Protein AF-A0A924LFL7-F1 (afdb_monomer_lite)

Secondary structure (DSSP, 8-state):
---EEEEEESS-EE--SS--EEEEEEEEESS-EE--SSBEEEEEEEEEESSSEEEEEESS-EEE-S-EE-SEEEEEEESEEEE-S-EEE----HHHH-SSS--S-SEEEEEE--TTS--EEEE-S--BEEESSSS-EEEEEE--SS--EEEEEEEEEEEEEEEEE-TTSEEEEEEEEEEEEEE--SSEEEEEEEETTEEGGGGGGSPEESS---TTEEETTEETT-S------TT------TT-PPPP-----------PPPP----------

Sequence (273 aa):
MSGTLALFISGNIVRSGGSFNVGTLTGHAVHLANFGPKSNIHTLGDFALDGSVLLLDNAAPLIIQGEVKSEFFNISATGSLVLAGNIVTLGVGRAQSTGAIDTNIGSTLSVAADAQGNAAFQQVGISTISSSNGTIATVRISLPAVGGSIVLNDLVAPSTDLIVFNPAGTIAGNASVGGLVVVGRGSGTDLSGSVGTIGNQNATTTTTSLSGPESLYRANACSIGAVTCLLGPVSQLIPLVPGATLPAASLLPDEIEIRLPRPDRRASRGSDI

pLDDT: mean 82.07, std 17.24, range [37.81, 98.62]

Radius of gyration: 25.3 Å; chains: 1; bounding box: 72×82×54 Å

Structure (mmCIF, N/CA/C/O backbone):
data_AF-A0A924LFL7-F1
#
_entry.id   AF-A0A924LFL7-F1
#
loop_
_atom_site.group_PDB
_atom_site.id
_atom_site.type_symbol
_atom_site.label_atom_id
_atom_site.label_alt_id
_atom_site.label_comp_id
_atom_site.label_asym_id
_atom_site.label_entity_id
_atom_site.label_seq_id
_atom_site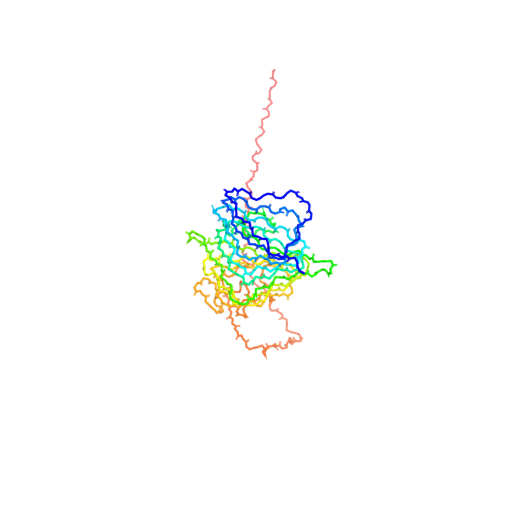.pdbx_PDB_ins_code
_atom_site.Cartn_x
_atom_site.Cartn_y
_atom_site.Cartn_z
_atom_site.occupancy
_atom_site.B_iso_or_equiv
_atom_site.auth_seq_id
_atom_site.auth_comp_id
_atom_site.auth_asym_id
_atom_site.auth_atom_id
_atom_site.pdbx_PDB_model_num
ATOM 1 N N . MET A 1 1 ? 4.246 -10.739 -23.730 1.00 52.75 1 MET A N 1
ATOM 2 C CA . MET A 1 1 ? 4.559 -10.367 -22.337 1.00 52.75 1 MET A CA 1
ATOM 3 C C . MET A 1 1 ? 6.052 -10.536 -22.149 1.00 52.75 1 MET A C 1
ATOM 5 O O . MET A 1 1 ? 6.586 -11.566 -22.541 1.00 52.75 1 MET A O 1
ATOM 9 N N . SER A 1 2 ? 6.712 -9.476 -21.694 1.00 62.28 2 SER A N 1
ATOM 10 C CA . SER A 1 2 ? 8.136 -9.419 -21.347 1.00 62.28 2 SER A CA 1
ATOM 11 C C . SER A 1 2 ? 8.444 -10.417 -20.222 1.00 62.28 2 SER A C 1
ATOM 13 O O . SER A 1 2 ? 7.571 -10.711 -19.415 1.00 62.28 2 SER A O 1
ATOM 15 N N . GLY A 1 3 ? 9.651 -10.985 -20.204 1.00 89.00 3 GLY A N 1
ATOM 16 C CA . GLY A 1 3 ? 10.035 -12.043 -19.262 1.00 89.00 3 GLY A CA 1
ATOM 17 C C . GLY A 1 3 ? 10.207 -11.576 -17.813 1.00 89.00 3 GLY A C 1
ATOM 18 O O . GLY A 1 3 ? 9.947 -10.419 -17.465 1.00 89.00 3 GLY A O 1
ATOM 19 N N . THR A 1 4 ? 10.677 -12.498 -16.977 1.00 95.12 4 THR A N 1
ATOM 20 C CA . THR A 1 4 ? 11.067 -12.218 -15.593 1.00 95.12 4 THR A CA 1
ATOM 21 C C . THR A 1 4 ? 12.446 -11.565 -15.554 1.00 95.12 4 THR A C 1
ATOM 23 O O . THR A 1 4 ? 13.397 -12.085 -16.137 1.00 95.12 4 THR A O 1
ATOM 26 N N . LEU A 1 5 ? 12.562 -10.448 -14.841 1.00 95.94 5 LEU A N 1
ATOM 27 C CA . LEU A 1 5 ? 13.826 -9.841 -14.452 1.00 95.94 5 LEU A CA 1
ATOM 28 C C . LEU A 1 5 ? 14.045 -10.091 -12.961 1.00 95.94 5 LEU A C 1
ATOM 30 O O . LEU A 1 5 ? 13.256 -9.633 -12.137 1.00 95.94 5 LEU A O 1
ATOM 34 N N . ALA A 1 6 ? 15.133 -10.779 -12.632 1.00 96.56 6 ALA A N 1
ATOM 35 C CA . ALA A 1 6 ? 15.550 -11.007 -11.258 1.00 96.56 6 ALA A CA 1
ATOM 36 C C . ALA A 1 6 ? 16.809 -10.183 -10.957 1.00 96.56 6 ALA A C 1
ATOM 38 O O . ALA A 1 6 ? 17.801 -10.283 -11.683 1.00 96.56 6 ALA A O 1
ATOM 39 N N . LEU A 1 7 ? 16.770 -9.362 -9.908 1.00 95.12 7 LEU A N 1
ATOM 40 C CA . LEU A 1 7 ? 17.881 -8.501 -9.495 1.00 95.12 7 LEU A CA 1
ATOM 41 C C . LEU A 1 7 ? 18.372 -8.917 -8.110 1.00 95.12 7 LEU A C 1
ATOM 43 O O . LEU A 1 7 ? 17.616 -8.837 -7.156 1.00 95.12 7 LEU A O 1
ATOM 47 N N . PHE A 1 8 ? 19.634 -9.313 -7.980 1.00 94.25 8 PHE A N 1
ATOM 48 C CA . PHE A 1 8 ? 20.244 -9.636 -6.686 1.00 94.25 8 PHE A CA 1
ATOM 49 C C . PHE A 1 8 ? 21.509 -8.804 -6.531 1.00 94.25 8 PHE A C 1
ATOM 51 O O . PHE A 1 8 ? 22.519 -9.086 -7.179 1.00 94.25 8 PHE A O 1
ATOM 58 N N . ILE A 1 9 ? 21.435 -7.730 -5.744 1.00 91.50 9 ILE A N 1
ATOM 59 C CA . ILE A 1 9 ? 22.499 -6.724 -5.674 1.00 91.50 9 ILE A CA 1
ATOM 60 C C . ILE A 1 9 ? 22.872 -6.452 -4.216 1.00 91.50 9 ILE A C 1
ATOM 62 O O . ILE A 1 9 ? 22.041 -6.076 -3.405 1.00 91.50 9 ILE A O 1
ATOM 66 N N . SER A 1 10 ? 24.157 -6.536 -3.876 1.00 89.38 10 SER A N 1
ATOM 67 C CA . SER A 1 10 ? 24.658 -6.229 -2.524 1.00 89.38 10 SER A CA 1
ATOM 68 C C . SER A 1 10 ? 24.695 -4.727 -2.179 1.00 89.38 10 SER A C 1
ATOM 70 O O . SER A 1 10 ? 25.193 -4.330 -1.129 1.00 89.38 10 SER A O 1
ATOM 72 N N . GLY A 1 11 ? 24.196 -3.872 -3.070 1.00 89.56 11 GLY A N 1
ATOM 73 C CA . GLY A 1 11 ? 24.274 -2.414 -3.009 1.00 89.56 11 GLY A CA 1
ATOM 74 C C . GLY A 1 11 ? 22.939 -1.762 -3.358 1.00 89.56 11 GLY A C 1
ATOM 75 O O . GLY A 1 11 ? 21.883 -2.333 -3.104 1.00 89.56 11 GLY A O 1
ATOM 76 N N . ASN A 1 12 ? 22.992 -0.563 -3.940 1.00 92.06 12 ASN A N 1
ATOM 77 C CA . ASN A 1 12 ? 21.795 0.144 -4.391 1.00 92.06 12 ASN A CA 1
ATOM 78 C C . ASN A 1 12 ? 21.380 -0.303 -5.799 1.00 92.06 12 ASN A C 1
ATOM 80 O O . ASN A 1 12 ? 22.224 -0.446 -6.685 1.00 92.06 12 ASN A O 1
ATOM 84 N N . ILE A 1 13 ? 20.076 -0.392 -6.037 1.00 93.81 13 ILE A N 1
ATOM 85 C CA . ILE A 1 13 ? 19.491 -0.327 -7.376 1.00 93.81 13 ILE A CA 1
ATOM 86 C C . ILE A 1 13 ? 19.090 1.129 -7.605 1.00 93.81 13 ILE A C 1
ATOM 88 O O . ILE A 1 13 ? 18.267 1.664 -6.867 1.00 93.81 13 ILE A O 1
ATOM 92 N N . VAL A 1 14 ? 19.667 1.789 -8.610 1.00 93.44 14 VAL A N 1
ATOM 93 C CA . VAL A 1 14 ? 19.286 3.159 -8.984 1.00 93.44 14 VAL A CA 1
ATOM 94 C C . VAL A 1 14 ? 19.107 3.239 -10.490 1.00 93.44 14 VAL A C 1
ATOM 96 O O . VAL A 1 14 ? 20.065 3.076 -11.246 1.00 93.44 14 VAL A O 1
ATOM 99 N N . ARG A 1 15 ? 17.883 3.537 -10.926 1.00 91.38 15 ARG A N 1
ATOM 100 C CA . ARG A 1 15 ? 17.575 3.889 -12.312 1.00 91.38 15 ARG A CA 1
ATOM 101 C C . ARG A 1 15 ? 17.216 5.367 -12.389 1.00 91.38 15 ARG A C 1
ATOM 103 O O . ARG A 1 15 ? 16.303 5.832 -11.718 1.00 91.38 15 ARG A O 1
ATOM 110 N N . SER A 1 16 ? 17.921 6.104 -13.240 1.00 82.75 16 SER A N 1
ATOM 111 C CA . SER A 1 16 ? 17.706 7.542 -13.442 1.00 82.75 16 SER A CA 1
ATOM 112 C C . SER A 1 16 ? 16.839 7.876 -14.664 1.00 82.75 16 SER A C 1
ATOM 114 O O . SER A 1 16 ? 16.423 9.021 -14.812 1.00 82.75 16 SER A O 1
ATOM 116 N N . GLY A 1 17 ? 16.536 6.905 -15.535 1.00 82.12 17 GLY A N 1
ATOM 117 C CA . GLY A 1 17 ? 15.695 7.119 -16.715 1.00 82.12 17 GLY A CA 1
ATOM 118 C C . GLY A 1 17 ? 15.663 5.931 -17.679 1.00 82.12 17 GLY A C 1
ATOM 119 O O . GLY A 1 17 ? 16.074 4.824 -17.333 1.00 82.12 17 GLY A O 1
ATOM 120 N N . GLY A 1 18 ? 15.171 6.183 -18.895 1.00 85.44 18 GLY A N 1
ATOM 121 C CA . GLY A 1 18 ? 14.997 5.171 -19.939 1.00 85.44 18 GLY A CA 1
ATOM 122 C C . GLY A 1 18 ? 13.697 4.373 -19.812 1.00 85.44 18 GLY A C 1
ATOM 123 O O . GLY A 1 18 ? 13.004 4.428 -18.797 1.00 85.44 18 GLY A O 1
ATOM 124 N N . SER A 1 19 ? 13.352 3.641 -20.873 1.00 86.56 19 SER A N 1
ATOM 125 C CA . SER A 1 19 ? 12.210 2.725 -20.844 1.00 86.56 19 SER A CA 1
ATOM 126 C C . SER A 1 19 ? 12.575 1.473 -20.046 1.00 86.56 19 SER A C 1
ATOM 128 O O . SER A 1 19 ? 13.610 0.860 -20.299 1.00 86.56 19 SER A O 1
ATOM 130 N N . PHE A 1 20 ? 11.724 1.085 -19.099 1.00 92.19 20 PHE A N 1
ATOM 131 C CA . PHE A 1 20 ? 11.907 -0.111 -18.282 1.00 92.19 20 PHE A CA 1
ATOM 132 C C . PHE A 1 20 ? 10.625 -0.934 -18.306 1.00 92.19 20 PHE A C 1
ATOM 134 O O . PHE A 1 20 ? 9.721 -0.706 -17.506 1.00 92.19 20 PHE A O 1
ATOM 141 N N . ASN A 1 21 ? 10.539 -1.853 -19.270 1.00 94.00 21 ASN A N 1
ATOM 142 C CA . ASN A 1 21 ? 9.395 -2.744 -19.438 1.00 94.00 21 ASN A CA 1
ATOM 143 C C . ASN A 1 21 ? 9.768 -4.141 -18.957 1.00 94.00 21 ASN A C 1
ATOM 145 O O . ASN A 1 21 ? 10.623 -4.799 -19.553 1.00 94.00 21 ASN A O 1
ATOM 149 N N . VAL A 1 22 ? 9.107 -4.607 -17.909 1.00 94.88 22 VAL A N 1
ATOM 150 C CA . VAL A 1 22 ? 9.373 -5.900 -17.281 1.00 94.88 22 VAL A CA 1
ATOM 151 C C . VAL A 1 22 ? 8.041 -6.609 -17.083 1.00 94.88 22 VAL A C 1
ATOM 153 O O . VAL A 1 22 ? 7.065 -5.983 -16.678 1.00 94.88 22 VAL A O 1
ATOM 156 N N . GLY A 1 23 ? 7.975 -7.905 -17.394 1.00 97.12 23 GLY A N 1
ATOM 157 C CA . GLY A 1 23 ? 6.788 -8.686 -17.052 1.00 97.12 23 GLY A CA 1
ATOM 158 C C . GLY A 1 23 ? 6.733 -8.859 -15.547 1.00 97.12 23 GLY A C 1
ATOM 159 O O . GLY A 1 23 ? 5.939 -8.213 -14.873 1.00 97.12 23 GLY A O 1
ATOM 160 N N . THR A 1 24 ? 7.657 -9.657 -15.019 1.00 97.56 24 THR A N 1
ATOM 161 C CA . THR A 1 24 ? 7.779 -9.891 -13.578 1.00 97.56 24 THR A CA 1
ATOM 162 C C . THR A 1 24 ? 9.115 -9.378 -13.061 1.00 97.56 24 THR A C 1
ATOM 164 O O . THR A 1 24 ? 10.158 -9.759 -13.584 1.00 97.56 24 THR A O 1
ATOM 167 N N . LEU A 1 25 ? 9.094 -8.530 -12.037 1.00 97.62 25 LEU A N 1
ATOM 168 C CA . LEU A 1 25 ? 10.278 -8.101 -11.301 1.00 97.62 25 LEU A CA 1
ATOM 169 C C . LEU A 1 25 ? 10.363 -8.885 -9.990 1.00 97.62 25 LEU A C 1
ATOM 171 O O . LEU A 1 25 ? 9.423 -8.853 -9.201 1.00 97.62 25 LEU A O 1
ATOM 175 N N . THR A 1 26 ? 11.487 -9.550 -9.748 1.00 97.81 26 THR A N 1
ATOM 176 C CA . THR A 1 26 ? 11.837 -10.131 -8.444 1.00 97.81 26 THR A CA 1
ATOM 177 C C . THR A 1 26 ? 13.219 -9.662 -8.029 1.00 97.81 26 THR A C 1
ATOM 179 O O . THR A 1 26 ? 14.015 -9.221 -8.868 1.00 97.81 26 THR A O 1
ATOM 182 N N . GLY A 1 27 ? 13.536 -9.753 -6.742 1.00 96.19 27 GLY A N 1
ATOM 183 C CA . GLY A 1 27 ? 14.900 -9.470 -6.344 1.00 96.19 27 GLY A CA 1
ATOM 184 C C . GLY A 1 27 ? 15.176 -9.269 -4.872 1.00 96.19 27 GLY A C 1
ATOM 185 O O . GLY A 1 27 ? 14.338 -9.443 -3.992 1.00 96.19 27 GLY A O 1
ATOM 186 N N . HIS A 1 28 ? 16.418 -8.880 -4.639 1.00 95.88 28 HIS A N 1
ATOM 187 C CA . HIS A 1 28 ? 16.956 -8.489 -3.357 1.00 95.88 28 HIS A CA 1
ATOM 188 C C . HIS A 1 28 ? 17.953 -7.347 -3.556 1.00 95.88 28 HIS A C 1
ATOM 190 O O . HIS A 1 28 ? 18.758 -7.372 -4.496 1.00 95.88 28 HIS A O 1
ATOM 196 N N . ALA A 1 29 ? 17.905 -6.357 -2.669 1.00 94.06 29 ALA A N 1
ATOM 197 C CA . ALA A 1 29 ? 18.986 -5.397 -2.515 1.00 94.06 29 ALA A CA 1
ATOM 198 C C . ALA A 1 29 ? 19.300 -5.141 -1.038 1.00 94.06 29 ALA A C 1
ATOM 200 O O . ALA A 1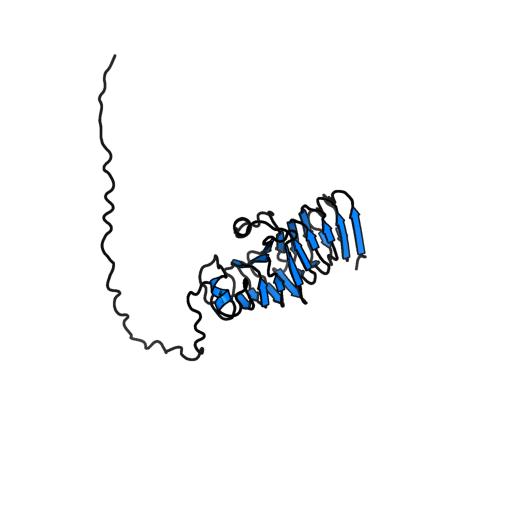 29 ? 18.442 -5.269 -0.178 1.00 94.06 29 ALA A O 1
ATOM 201 N N . VAL A 1 30 ? 20.537 -4.771 -0.718 1.00 90.81 30 VAL A N 1
ATOM 202 C CA . VAL A 1 30 ? 20.925 -4.542 0.690 1.00 90.81 30 VAL A CA 1
ATOM 203 C C . VAL A 1 30 ? 20.527 -3.145 1.178 1.00 90.81 30 VAL A C 1
ATOM 205 O O . VAL A 1 30 ? 20.352 -2.932 2.369 1.00 90.81 30 VAL A O 1
ATOM 208 N N . HIS A 1 31 ? 20.398 -2.183 0.265 1.00 88.56 31 HIS A N 1
ATOM 209 C CA . HIS A 1 31 ? 20.183 -0.775 0.601 1.00 88.56 31 HIS A CA 1
ATOM 210 C C . HIS A 1 31 ? 18.970 -0.209 -0.161 1.00 88.56 31 HIS A C 1
ATOM 212 O O . HIS A 1 31 ? 17.860 -0.713 -0.043 1.00 88.56 31 HIS A O 1
ATOM 218 N N . LEU A 1 32 ? 19.151 0.848 -0.958 1.00 91.81 32 LEU A N 1
ATOM 219 C CA . LEU A 1 32 ? 18.077 1.485 -1.718 1.00 91.81 32 LEU A CA 1
ATOM 220 C C . LEU A 1 32 ? 17.716 0.661 -2.959 1.00 91.81 32 LEU A C 1
ATOM 222 O O . LEU A 1 32 ? 18.599 0.320 -3.747 1.00 91.81 32 LEU A O 1
ATOM 226 N N . ALA A 1 33 ? 16.420 0.476 -3.215 1.00 95.31 33 ALA A N 1
ATOM 227 C CA . ALA A 1 33 ? 15.931 0.142 -4.549 1.00 95.31 33 ALA A CA 1
ATOM 228 C C . ALA A 1 33 ? 15.084 1.283 -5.102 1.00 95.31 33 ALA A C 1
ATOM 230 O O . ALA A 1 33 ? 13.934 1.458 -4.724 1.00 95.31 33 ALA A O 1
ATOM 231 N N . ASN A 1 34 ? 15.661 2.064 -6.009 1.00 94.69 34 ASN A N 1
ATOM 232 C CA . ASN A 1 34 ? 14.996 3.151 -6.703 1.00 94.69 34 ASN A CA 1
ATOM 233 C C . ASN A 1 34 ? 14.931 2.850 -8.196 1.00 94.69 34 ASN A C 1
ATOM 235 O O . ASN A 1 34 ? 15.922 2.961 -8.923 1.00 94.69 34 ASN A O 1
ATOM 239 N N . PHE A 1 35 ? 13.737 2.499 -8.655 1.00 94.44 35 PHE A N 1
ATOM 240 C CA . PHE A 1 35 ? 13.481 2.247 -10.064 1.00 94.44 35 PHE A CA 1
ATOM 241 C C . PHE A 1 35 ? 13.228 3.535 -10.848 1.00 94.44 35 PHE A C 1
ATOM 243 O O . PHE A 1 35 ? 13.060 3.469 -12.052 1.00 94.44 35 PHE A O 1
ATOM 250 N N . GLY A 1 36 ? 13.257 4.713 -10.230 1.00 90.69 36 GLY A N 1
ATOM 251 C CA . GLY A 1 36 ? 13.032 5.977 -10.920 1.00 90.69 36 GLY A CA 1
ATOM 252 C C . GLY A 1 36 ? 11.613 6.101 -11.489 1.00 90.69 36 GLY A C 1
ATOM 253 O O . GLY A 1 36 ? 10.762 5.232 -11.273 1.00 90.69 36 GLY A O 1
ATOM 254 N N . PRO A 1 37 ? 11.341 7.193 -12.220 1.00 91.06 37 PRO A N 1
ATOM 255 C CA . PRO A 1 37 ? 9.997 7.485 -12.680 1.00 91.06 37 PRO A CA 1
ATOM 256 C C . PRO A 1 37 ? 9.571 6.588 -13.843 1.00 91.06 37 PRO A C 1
ATOM 258 O O . PRO A 1 37 ? 10.402 6.147 -14.650 1.00 91.06 37 PRO A O 1
ATOM 261 N N . LYS A 1 38 ? 8.255 6.406 -13.975 1.00 89.62 38 LYS A N 1
ATOM 262 C CA . LYS A 1 38 ? 7.594 5.805 -15.148 1.00 89.62 38 LYS A CA 1
ATOM 263 C C . LYS A 1 38 ? 8.128 4.423 -15.550 1.00 89.62 38 LYS A C 1
ATOM 265 O O . LYS A 1 38 ? 8.361 4.147 -16.728 1.00 89.62 38 LYS A O 1
ATOM 270 N N . SER A 1 39 ? 8.324 3.547 -14.571 1.00 94.50 39 SER A N 1
ATOM 271 C CA . SER A 1 39 ? 8.534 2.116 -14.816 1.00 94.50 39 SER A CA 1
ATOM 272 C C . SER A 1 39 ? 7.297 1.488 -15.463 1.00 94.50 39 SER A C 1
ATOM 274 O O . SER A 1 39 ? 6.196 2.021 -15.348 1.00 94.50 39 SER A O 1
ATOM 276 N N . ASN A 1 40 ? 7.467 0.359 -16.145 1.00 95.31 40 ASN A N 1
ATOM 277 C CA . ASN A 1 40 ? 6.366 -0.444 -16.664 1.00 95.31 40 ASN A CA 1
ATOM 278 C C . ASN A 1 40 ? 6.599 -1.914 -16.299 1.00 95.31 40 ASN A C 1
ATOM 280 O O . ASN A 1 40 ? 7.027 -2.738 -17.111 1.00 95.31 40 ASN A O 1
ATOM 284 N N . ILE A 1 41 ? 6.403 -2.200 -15.019 1.00 97.00 41 ILE A N 1
ATOM 285 C CA . ILE A 1 41 ? 6.422 -3.534 -14.433 1.00 97.00 41 ILE A CA 1
ATOM 286 C C . ILE A 1 41 ? 4.974 -4.008 -14.345 1.00 97.00 41 ILE A C 1
ATOM 288 O O . ILE A 1 41 ? 4.132 -3.307 -13.785 1.00 97.00 41 ILE A O 1
ATOM 292 N N . HIS A 1 42 ? 4.683 -5.189 -14.887 1.00 97.69 42 HIS A N 1
ATOM 293 C CA . HIS A 1 42 ? 3.340 -5.764 -14.793 1.00 97.69 42 HIS A CA 1
ATOM 294 C C . HIS A 1 42 ? 3.110 -6.449 -13.439 1.00 97.69 42 HIS A C 1
ATOM 296 O O . HIS A 1 42 ? 2.070 -6.271 -12.806 1.00 97.69 42 HIS A O 1
ATOM 302 N N . THR A 1 43 ? 4.107 -7.198 -12.968 1.00 98.06 43 THR A N 1
ATOM 303 C CA . THR A 1 43 ? 4.048 -7.958 -11.720 1.00 98.06 43 THR A CA 1
ATOM 304 C C . THR A 1 43 ? 5.296 -7.712 -10.882 1.00 98.06 43 THR A C 1
ATOM 306 O O . THR A 1 43 ? 6.415 -7.915 -11.350 1.00 98.06 43 THR A O 1
ATOM 309 N N . LEU A 1 44 ? 5.112 -7.328 -9.625 1.00 98.31 44 LEU A N 1
ATOM 310 C CA . LEU A 1 44 ? 6.136 -7.405 -8.593 1.00 98.31 44 LEU A CA 1
ATOM 311 C C . LEU A 1 44 ? 5.986 -8.759 -7.887 1.00 98.31 44 LEU A C 1
ATOM 313 O O . LEU A 1 44 ? 4.981 -9.012 -7.222 1.00 98.31 44 LEU A O 1
ATOM 317 N N . GLY A 1 45 ? 6.944 -9.657 -8.106 1.00 98.31 45 GLY A N 1
ATOM 318 C CA . GLY A 1 45 ? 7.069 -10.887 -7.326 1.00 98.31 45 GLY A CA 1
ATOM 319 C C . GLY A 1 45 ? 7.801 -10.615 -6.012 1.00 98.31 45 GLY A C 1
ATOM 320 O O . GLY A 1 45 ? 7.776 -9.489 -5.519 1.00 98.31 45 GLY A O 1
ATOM 321 N N . ASP A 1 46 ? 8.453 -11.632 -5.448 1.00 98.19 46 ASP A N 1
ATOM 322 C CA . ASP A 1 46 ? 9.170 -11.464 -4.181 1.00 98.19 46 ASP A CA 1
ATOM 323 C C . ASP A 1 46 ? 10.287 -10.430 -4.337 1.00 98.19 46 ASP A C 1
ATOM 325 O O . ASP A 1 46 ? 11.131 -10.527 -5.241 1.00 98.19 46 ASP A O 1
ATOM 329 N N . PHE A 1 47 ? 10.272 -9.425 -3.465 1.00 98.19 47 PHE A N 1
ATOM 330 C CA . PHE A 1 47 ? 11.249 -8.351 -3.467 1.00 98.19 47 PHE A CA 1
ATOM 331 C C . PHE A 1 47 ? 11.606 -7.935 -2.042 1.00 98.19 47 PHE A C 1
ATOM 333 O O . PHE A 1 47 ? 10.758 -7.457 -1.288 1.00 98.19 47 PHE A O 1
ATOM 340 N N . ALA A 1 48 ? 12.878 -8.086 -1.681 1.00 96.50 48 ALA A N 1
ATOM 341 C CA . ALA A 1 48 ? 13.354 -7.828 -0.326 1.00 96.50 48 ALA A CA 1
ATOM 342 C C . ALA A 1 48 ? 14.481 -6.788 -0.275 1.00 96.50 48 ALA A C 1
ATOM 344 O O . ALA A 1 48 ? 15.356 -6.753 -1.139 1.00 96.50 48 ALA A O 1
ATOM 345 N N . LEU A 1 49 ? 14.468 -5.971 0.777 1.00 95.38 49 LEU A N 1
ATOM 346 C CA . LEU A 1 49 ? 15.530 -5.050 1.159 1.00 95.38 49 LEU A CA 1
ATOM 347 C C . LEU A 1 49 ? 16.035 -5.360 2.572 1.00 95.38 49 LEU A C 1
ATOM 349 O O . LEU A 1 49 ? 15.224 -5.514 3.490 1.00 95.38 49 LEU A O 1
ATOM 353 N N . ASP A 1 50 ? 17.356 -5.385 2.771 1.00 89.12 50 ASP A N 1
ATOM 354 C CA . ASP A 1 50 ? 17.982 -5.559 4.098 1.00 89.12 50 ASP A CA 1
ATOM 355 C C . ASP A 1 50 ? 18.055 -4.228 4.877 1.00 89.12 50 ASP A C 1
ATOM 357 O O . ASP A 1 50 ? 19.107 -3.813 5.363 1.00 89.12 50 ASP A O 1
ATOM 361 N N . GLY A 1 51 ? 16.908 -3.557 4.999 1.00 72.44 51 GLY A N 1
ATOM 362 C CA . GLY A 1 51 ? 16.799 -2.186 5.508 1.00 72.44 51 GLY A CA 1
ATOM 363 C C . GLY A 1 51 ? 16.746 -1.160 4.374 1.00 72.44 51 GLY A C 1
ATOM 364 O O . GLY A 1 51 ? 17.201 -1.439 3.271 1.00 72.44 51 GLY A O 1
ATOM 365 N N . SER A 1 52 ? 16.191 0.034 4.625 1.00 87.88 52 SER A N 1
ATOM 366 C CA . SER A 1 52 ? 15.966 1.118 3.644 1.00 87.88 52 SER A CA 1
ATOM 367 C C . SER A 1 52 ? 14.638 1.079 2.858 1.00 87.88 52 SER A C 1
ATOM 369 O O . SER A 1 52 ? 13.619 0.560 3.321 1.00 87.88 52 SER A O 1
ATOM 371 N N . VAL A 1 53 ? 14.625 1.765 1.708 1.00 91.94 53 VAL A N 1
ATOM 372 C CA . VAL A 1 53 ? 13.430 2.209 0.987 1.00 91.94 53 VAL A CA 1
ATOM 373 C C . VAL A 1 53 ? 13.318 1.537 -0.380 1.00 91.94 53 VAL A C 1
ATOM 375 O O . VAL A 1 53 ? 14.266 1.549 -1.168 1.00 91.94 53 VAL A O 1
ATOM 378 N N . LEU A 1 54 ? 12.130 1.027 -0.698 1.00 95.56 54 LEU A N 1
ATOM 379 C CA . LEU A 1 54 ? 11.738 0.675 -2.063 1.00 95.56 54 LEU A CA 1
ATOM 380 C C . LEU A 1 54 ? 10.990 1.850 -2.704 1.00 95.56 54 LEU A C 1
ATOM 382 O O . LEU A 1 54 ? 9.930 2.236 -2.228 1.00 95.56 54 LEU A O 1
ATOM 386 N N . LEU A 1 55 ? 11.517 2.409 -3.790 1.00 95.38 55 LEU A N 1
ATOM 387 C CA . LEU A 1 55 ? 10.881 3.454 -4.590 1.00 95.38 55 LEU A CA 1
ATOM 388 C C . LEU A 1 55 ? 10.546 2.897 -5.974 1.00 95.38 55 LEU A C 1
ATOM 390 O O . LEU A 1 55 ? 11.436 2.625 -6.789 1.00 95.38 55 LEU A O 1
ATOM 394 N N . LEU A 1 56 ? 9.252 2.744 -6.238 1.00 95.81 56 LEU A N 1
ATOM 395 C CA . LEU A 1 56 ? 8.722 2.231 -7.489 1.00 95.81 56 LEU A CA 1
ATOM 396 C C . LEU A 1 56 ? 7.601 3.142 -7.986 1.00 95.81 56 LEU A C 1
ATOM 398 O O . LEU A 1 56 ? 6.481 3.070 -7.496 1.00 95.81 56 LEU A O 1
ATOM 402 N N . ASP A 1 57 ? 7.908 3.956 -8.998 1.00 95.00 57 ASP A N 1
ATOM 403 C CA . ASP A 1 57 ? 6.904 4.719 -9.737 1.00 95.00 57 ASP A CA 1
ATOM 404 C C . ASP A 1 57 ? 6.536 3.998 -11.037 1.00 95.00 57 ASP A C 1
ATOM 406 O O . ASP A 1 57 ? 7.342 3.953 -11.976 1.00 95.00 57 ASP A O 1
ATOM 410 N N . ASN A 1 58 ? 5.351 3.380 -11.079 1.00 96.69 58 ASN A N 1
ATOM 411 C CA . ASN A 1 58 ? 4.885 2.581 -12.212 1.00 96.69 58 ASN A CA 1
ATOM 412 C C . ASN A 1 58 ? 3.825 3.334 -13.037 1.00 96.69 58 ASN A C 1
ATOM 414 O O . ASN A 1 58 ? 2.735 3.658 -12.569 1.00 96.69 58 ASN A O 1
ATOM 418 N N . ALA A 1 59 ? 4.110 3.553 -14.320 1.00 96.25 59 ALA A N 1
ATOM 419 C CA . ALA A 1 59 ? 3.230 4.249 -15.263 1.00 96.25 59 ALA A CA 1
ATOM 420 C C . ALA A 1 59 ? 2.132 3.351 -15.870 1.00 96.25 59 ALA A C 1
ATOM 422 O O . ALA A 1 59 ? 1.471 3.744 -16.830 1.00 96.25 59 ALA A O 1
ATOM 423 N N . ALA A 1 60 ? 1.953 2.141 -15.345 1.00 96.19 60 ALA A N 1
ATOM 424 C CA . ALA A 1 60 ? 0.991 1.151 -15.813 1.00 96.19 60 ALA A CA 1
ATOM 425 C C . ALA A 1 60 ? 0.346 0.420 -14.620 1.00 96.19 60 ALA A C 1
ATOM 427 O O . ALA A 1 60 ? 0.832 0.564 -13.488 1.00 96.19 60 ALA A O 1
ATOM 428 N N . PRO A 1 61 ? -0.713 -0.379 -14.852 1.00 97.75 61 PRO A N 1
ATOM 429 C CA . PRO A 1 61 ? -1.264 -1.242 -13.818 1.00 97.75 61 PRO A CA 1
ATOM 430 C C . PRO A 1 61 ? -0.209 -2.198 -13.254 1.00 97.75 61 PRO A C 1
ATOM 432 O O . PRO A 1 61 ? 0.577 -2.769 -14.014 1.00 97.75 61 PRO A O 1
ATOM 435 N N . LEU A 1 62 ? -0.210 -2.378 -11.933 1.00 98.56 62 LEU A N 1
ATOM 436 C CA . LEU A 1 62 ? 0.761 -3.203 -11.211 1.00 98.56 62 LEU A CA 1
ATOM 437 C C . LEU A 1 62 ? 0.060 -4.254 -10.352 1.00 98.56 62 LEU A C 1
ATOM 439 O O . LEU A 1 62 ? -0.876 -3.942 -9.616 1.00 98.56 62 LEU A O 1
ATOM 443 N N . ILE A 1 63 ? 0.570 -5.483 -10.382 1.00 98.50 63 ILE A N 1
ATOM 444 C CA . ILE A 1 63 ? 0.182 -6.552 -9.459 1.00 98.50 63 ILE A CA 1
ATOM 445 C C . ILE A 1 63 ? 1.347 -6.821 -8.506 1.00 98.50 63 ILE A C 1
ATOM 447 O O . ILE A 1 63 ? 2.417 -7.231 -8.946 1.00 98.50 63 ILE A O 1
ATOM 451 N N . ILE A 1 64 ? 1.146 -6.637 -7.204 1.00 98.50 64 ILE A N 1
ATOM 452 C CA . ILE A 1 64 ? 2.067 -7.099 -6.162 1.00 98.50 64 ILE A CA 1
ATOM 453 C C . ILE A 1 64 ? 1.660 -8.524 -5.805 1.00 98.50 64 ILE A C 1
ATOM 455 O O . ILE A 1 64 ? 0.702 -8.732 -5.063 1.00 98.50 64 ILE A O 1
ATOM 459 N N . GLN A 1 65 ? 2.345 -9.503 -6.389 1.00 97.75 65 GLN A N 1
ATOM 460 C CA . GLN A 1 65 ? 2.034 -10.922 -6.232 1.00 97.75 65 GLN A CA 1
ATOM 461 C C . GLN A 1 65 ? 2.912 -11.612 -5.186 1.00 97.75 65 GLN A C 1
ATOM 463 O O . GLN A 1 65 ? 2.427 -12.507 -4.499 1.00 97.75 65 GLN A O 1
ATOM 468 N N . GLY A 1 66 ? 4.181 -11.219 -5.078 1.00 97.44 66 GLY A N 1
ATOM 469 C CA . GLY A 1 66 ? 5.100 -11.771 -4.083 1.00 97.44 66 GLY A CA 1
ATOM 470 C C . GLY A 1 66 ? 5.163 -10.957 -2.795 1.00 97.44 66 GLY A C 1
ATOM 471 O O . GLY A 1 66 ? 4.515 -9.916 -2.667 1.00 97.44 66 GLY A O 1
ATOM 472 N N . GLU A 1 67 ? 5.946 -11.441 -1.834 1.00 97.88 67 GLU A N 1
ATOM 473 C CA . GLU A 1 67 ? 6.230 -10.707 -0.603 1.00 97.88 67 GLU A CA 1
ATOM 474 C C . GLU A 1 67 ? 7.115 -9.489 -0.889 1.00 97.88 67 GLU A C 1
ATOM 476 O O . GLU A 1 67 ? 8.186 -9.602 -1.488 1.00 97.88 67 GLU A O 1
ATOM 481 N N . VAL A 1 68 ? 6.684 -8.322 -0.408 1.00 98.00 68 VAL A N 1
ATOM 482 C CA . VAL A 1 68 ? 7.492 -7.101 -0.393 1.00 98.00 68 VAL A CA 1
ATOM 483 C C . VAL A 1 68 ? 7.996 -6.863 1.021 1.00 98.00 68 VAL A C 1
ATOM 485 O O . VAL A 1 68 ? 7.212 -6.579 1.930 1.00 98.00 68 VAL A O 1
ATOM 488 N N . LYS A 1 69 ? 9.313 -6.943 1.205 1.00 96.88 69 LYS A N 1
ATOM 489 C CA . LYS A 1 69 ? 9.973 -6.713 2.492 1.00 96.88 69 LYS A CA 1
ATOM 490 C C . LYS A 1 69 ? 10.901 -5.509 2.412 1.00 96.88 69 LYS A C 1
ATOM 492 O O . LYS A 1 69 ? 11.909 -5.552 1.718 1.00 96.88 69 LYS A O 1
ATOM 497 N N . SER A 1 70 ? 10.592 -4.447 3.146 1.00 95.12 70 SER A N 1
ATOM 498 C CA . SER A 1 70 ? 11.402 -3.220 3.199 1.00 95.12 70 SER A CA 1
ATOM 499 C C . SER A 1 70 ? 11.022 -2.379 4.411 1.00 95.12 70 SER A C 1
ATOM 501 O O . SER A 1 70 ? 9.836 -2.301 4.732 1.00 95.12 70 SER A O 1
ATOM 503 N N . GLU A 1 71 ? 11.963 -1.674 5.047 1.00 93.69 71 GLU A N 1
ATOM 504 C CA . GLU A 1 71 ? 11.622 -0.762 6.157 1.00 93.69 71 GLU A CA 1
ATOM 505 C C . GLU A 1 71 ? 10.575 0.268 5.732 1.00 93.69 71 GLU A C 1
ATOM 507 O O . GLU A 1 71 ? 9.582 0.465 6.433 1.00 93.69 71 GLU A O 1
ATOM 512 N N . PHE A 1 72 ? 10.748 0.839 4.541 1.00 93.69 72 PHE A N 1
ATOM 513 C CA . PHE A 1 72 ? 9.819 1.789 3.943 1.00 93.69 72 PHE A CA 1
ATOM 514 C C . PHE A 1 72 ? 9.606 1.474 2.467 1.00 93.69 72 PHE A C 1
ATOM 516 O O . PHE A 1 72 ? 10.497 0.945 1.800 1.00 93.69 72 PHE A O 1
ATOM 523 N N . PHE A 1 73 ? 8.453 1.850 1.924 1.00 95.62 73 PHE A N 1
ATOM 524 C CA . PHE A 1 73 ? 8.233 1.781 0.486 1.00 95.62 73 PHE A CA 1
ATOM 525 C C . PHE A 1 73 ? 7.354 2.924 -0.010 1.00 95.62 73 PHE A C 1
ATOM 527 O O . PHE A 1 73 ? 6.424 3.364 0.654 1.00 95.62 73 PHE A O 1
ATOM 534 N N . ASN A 1 74 ? 7.608 3.365 -1.230 1.00 95.38 74 ASN A N 1
ATOM 535 C CA . ASN A 1 74 ? 6.682 4.165 -2.003 1.00 95.38 74 ASN A CA 1
ATOM 536 C C . ASN A 1 74 ? 6.472 3.445 -3.329 1.00 95.38 74 ASN A C 1
ATOM 538 O O . ASN A 1 74 ? 7.368 3.412 -4.177 1.00 95.38 74 ASN A O 1
ATOM 542 N N . ILE A 1 75 ? 5.317 2.800 -3.451 1.00 97.06 75 ILE A N 1
ATOM 543 C CA . ILE A 1 75 ? 4.926 2.075 -4.653 1.00 97.06 75 ILE A CA 1
ATOM 544 C C . ILE A 1 75 ? 3.712 2.790 -5.223 1.00 97.06 75 ILE A C 1
ATOM 546 O O . ILE A 1 75 ? 2.654 2.814 -4.592 1.00 97.06 75 ILE A O 1
ATOM 550 N N . SER A 1 76 ? 3.864 3.353 -6.415 1.00 96.31 76 SER A N 1
ATOM 551 C CA . SER A 1 76 ? 2.769 3.926 -7.182 1.00 96.31 76 SER A CA 1
ATOM 552 C C . SER A 1 76 ? 2.480 3.088 -8.424 1.00 96.31 76 SER A C 1
ATOM 554 O O . SER A 1 76 ? 3.376 2.488 -9.027 1.00 96.31 76 SER A O 1
ATOM 556 N N . ALA A 1 77 ? 1.213 3.060 -8.823 1.00 97.75 77 ALA A N 1
ATOM 557 C CA . ALA A 1 77 ? 0.784 2.523 -10.107 1.00 97.75 77 ALA A CA 1
ATOM 558 C C . ALA A 1 77 ? -0.237 3.449 -10.768 1.00 97.75 77 ALA A C 1
ATOM 560 O O . ALA A 1 77 ? -0.965 4.174 -10.091 1.00 97.75 77 ALA A O 1
ATOM 561 N N . THR A 1 78 ? -0.323 3.413 -12.096 1.00 97.12 78 THR A N 1
ATOM 562 C CA . THR A 1 78 ? -1.330 4.171 -12.852 1.00 97.12 78 THR A CA 1
ATOM 563 C C . THR A 1 78 ? -2.493 3.262 -13.238 1.00 97.12 78 THR A C 1
ATOM 565 O O . THR A 1 78 ? -2.286 2.155 -13.736 1.00 97.12 78 THR A O 1
ATOM 568 N N . GLY A 1 79 ? -3.724 3.720 -13.018 1.00 97.25 79 GLY A N 1
ATOM 569 C CA . GLY A 1 79 ? -4.954 2.988 -13.322 1.00 97.25 79 GLY A CA 1
ATOM 570 C C . GLY A 1 79 ? -5.333 1.975 -12.245 1.00 97.25 79 GLY A C 1
ATOM 571 O O . GLY A 1 79 ? -6.415 2.066 -11.665 1.00 97.25 79 GLY A O 1
ATOM 572 N N . SER A 1 80 ? -4.454 1.016 -11.938 1.00 97.94 80 SER A N 1
ATOM 573 C CA . SER A 1 80 ? -4.741 0.002 -10.919 1.00 97.94 80 SER A CA 1
ATOM 574 C C . SER A 1 80 ? -3.504 -0.527 -10.193 1.00 97.94 80 SER A C 1
ATOM 576 O O . SER A 1 80 ? -2.450 -0.723 -10.798 1.00 97.94 80 SER A O 1
ATOM 578 N N . LEU A 1 81 ? -3.665 -0.796 -8.896 1.00 98.62 81 LEU A N 1
ATOM 579 C CA . LEU A 1 81 ? -2.722 -1.540 -8.069 1.00 98.62 81 LEU A CA 1
ATOM 580 C C . LEU A 1 81 ? -3.460 -2.704 -7.405 1.00 98.62 81 LEU A C 1
ATOM 582 O O . LEU A 1 81 ? -4.402 -2.498 -6.635 1.00 98.62 81 LEU A O 1
ATOM 586 N N . VAL A 1 82 ? -3.021 -3.923 -7.704 1.00 98.62 82 VAL A N 1
ATOM 587 C CA . VAL A 1 82 ? -3.555 -5.145 -7.102 1.00 98.62 82 VAL A CA 1
ATOM 588 C C . VAL A 1 82 ? -2.578 -5.668 -6.058 1.00 98.62 82 VAL A C 1
ATOM 590 O O . VAL A 1 82 ? -1.424 -5.939 -6.382 1.00 98.62 82 VAL A O 1
ATOM 593 N N . LEU A 1 83 ? -3.032 -5.840 -4.820 1.00 98.56 83 LEU A N 1
ATOM 594 C CA . LEU A 1 83 ? -2.274 -6.499 -3.759 1.00 98.56 83 LEU A CA 1
ATOM 595 C C . LEU A 1 83 ? -2.747 -7.950 -3.627 1.00 98.56 83 LEU A C 1
ATOM 597 O O . LEU A 1 83 ? -3.875 -8.199 -3.216 1.00 98.56 83 LEU A O 1
ATOM 601 N N . ALA A 1 84 ? -1.885 -8.894 -3.987 1.00 97.94 84 ALA A N 1
ATOM 602 C CA . ALA A 1 84 ? -2.108 -10.332 -3.835 1.00 97.94 84 ALA A CA 1
ATOM 603 C C . ALA A 1 84 ? -1.061 -10.996 -2.922 1.00 97.94 84 ALA A C 1
ATOM 605 O O . ALA A 1 84 ? -1.320 -12.057 -2.361 1.00 97.94 84 ALA A O 1
ATOM 606 N N . GLY A 1 85 ? 0.112 -10.376 -2.777 1.00 97.44 85 GLY A N 1
ATOM 607 C CA . GLY A 1 85 ? 1.193 -10.822 -1.903 1.00 97.44 85 GLY A CA 1
ATOM 608 C C . GLY A 1 85 ? 1.132 -10.243 -0.487 1.00 97.44 85 GLY A C 1
ATOM 609 O O . GLY A 1 85 ? 0.183 -9.552 -0.107 1.00 97.44 85 GLY A O 1
ATOM 610 N N . ASN A 1 86 ? 2.176 -10.535 0.289 1.00 98.00 86 ASN A N 1
ATOM 611 C CA . ASN A 1 86 ? 2.364 -10.039 1.653 1.00 98.00 86 ASN A CA 1
ATOM 612 C C . ASN A 1 86 ? 3.250 -8.791 1.684 1.00 98.00 86 ASN A C 1
ATOM 614 O O . ASN A 1 86 ? 4.062 -8.562 0.788 1.00 98.00 86 ASN A O 1
ATOM 618 N N . ILE A 1 87 ? 3.131 -8.007 2.753 1.00 98.00 87 ILE A N 1
ATOM 619 C CA . ILE A 1 87 ? 3.994 -6.856 3.015 1.00 98.00 87 ILE A CA 1
ATOM 620 C C . ILE A 1 87 ? 4.609 -6.986 4.408 1.00 98.00 87 ILE A C 1
ATOM 622 O O . ILE A 1 87 ? 3.911 -7.181 5.405 1.00 98.00 87 ILE A O 1
ATOM 626 N N . VAL A 1 88 ? 5.923 -6.808 4.478 1.00 97.06 88 VAL A N 1
ATOM 627 C CA . VAL A 1 88 ? 6.680 -6.708 5.726 1.00 97.06 88 VAL A CA 1
ATOM 628 C C . VAL A 1 88 ? 7.368 -5.353 5.749 1.00 97.06 88 VAL A C 1
ATOM 630 O O . VAL A 1 88 ? 8.241 -5.076 4.925 1.00 97.06 88 VAL A O 1
ATOM 633 N N . THR A 1 89 ? 6.969 -4.486 6.678 1.00 95.56 89 THR A N 1
ATOM 634 C CA . THR A 1 89 ? 7.452 -3.104 6.700 1.00 95.56 89 THR A CA 1
ATOM 635 C C . THR A 1 89 ? 7.595 -2.532 8.098 1.00 95.56 89 THR A C 1
ATOM 637 O O . THR A 1 89 ? 7.079 -3.097 9.051 1.00 95.56 89 THR A O 1
ATOM 640 N N . LEU A 1 90 ? 8.311 -1.419 8.236 1.00 91.06 90 LEU A N 1
ATOM 641 C CA . LEU A 1 90 ? 8.313 -0.635 9.465 1.00 91.06 90 LEU A CA 1
ATOM 642 C C . LEU A 1 90 ? 7.272 0.485 9.373 1.00 91.06 90 LEU A C 1
ATOM 644 O O . LEU A 1 90 ? 6.487 0.680 10.295 1.00 91.06 90 LEU A O 1
ATOM 648 N N . GLY A 1 91 ? 7.232 1.203 8.246 1.00 85.69 91 GLY A N 1
ATOM 649 C CA . GLY A 1 91 ? 6.430 2.420 8.124 1.00 85.69 91 GLY A CA 1
ATOM 650 C C . GLY A 1 91 ? 6.868 3.501 9.120 1.00 85.69 91 GLY A C 1
ATOM 651 O O . GLY A 1 91 ? 7.873 3.371 9.812 1.00 85.69 91 GLY A O 1
ATOM 652 N N . VAL A 1 92 ? 6.125 4.602 9.206 1.00 86.25 92 VAL A N 1
ATOM 653 C CA . VAL A 1 92 ? 6.394 5.669 10.193 1.00 86.25 92 VAL A CA 1
ATOM 654 C C . VAL A 1 92 ? 5.267 5.784 11.208 1.00 86.25 92 VAL A C 1
ATOM 656 O O . VAL A 1 92 ? 4.268 5.079 11.112 1.00 86.25 92 VAL A O 1
ATOM 659 N N . GLY A 1 93 ? 5.394 6.664 12.201 1.00 82.44 93 GLY A N 1
ATOM 660 C CA . GLY A 1 93 ? 4.321 6.870 13.171 1.00 82.44 93 GLY A CA 1
ATOM 661 C C . GLY A 1 93 ? 3.030 7.348 12.496 1.00 82.44 93 GLY A C 1
ATOM 662 O O . GLY A 1 93 ? 3.063 8.165 11.573 1.00 82.44 93 GLY A O 1
ATOM 663 N N . ARG A 1 94 ? 1.873 6.893 12.995 1.00 81.62 94 ARG A N 1
ATOM 664 C CA . ARG A 1 94 ? 0.549 7.225 12.440 1.00 81.62 94 ARG A CA 1
ATOM 665 C C . ARG A 1 94 ? 0.350 8.722 12.194 1.00 81.62 94 ARG A C 1
ATOM 667 O O . ARG A 1 94 ? -0.047 9.111 11.102 1.00 81.62 94 ARG A O 1
ATOM 674 N N . ALA A 1 95 ? 0.698 9.568 13.167 1.00 75.75 95 ALA A N 1
ATOM 675 C CA . ALA A 1 95 ? 0.547 11.025 13.065 1.00 75.75 95 ALA A CA 1
ATOM 676 C C . ALA A 1 95 ? 1.338 11.651 11.897 1.00 75.75 95 ALA A C 1
ATOM 678 O O . ALA A 1 95 ? 0.922 12.668 11.349 1.00 75.75 95 ALA A O 1
ATOM 679 N N . GLN A 1 96 ? 2.457 11.036 11.497 1.00 76.69 96 GLN A N 1
ATOM 680 C CA . GLN A 1 96 ? 3.268 11.483 10.360 1.00 76.69 96 GLN A CA 1
ATOM 681 C C . GLN A 1 96 ? 2.662 11.058 9.013 1.00 76.69 96 GLN A C 1
ATOM 683 O O . GLN A 1 96 ? 2.950 11.680 7.994 1.00 76.69 96 GLN A O 1
ATOM 688 N N . SER A 1 97 ? 1.806 10.031 9.010 1.00 78.81 97 SER A N 1
ATOM 689 C CA . SER A 1 97 ? 1.218 9.441 7.800 1.00 78.81 97 SER A CA 1
ATOM 690 C C . SER A 1 97 ? -0.206 9.933 7.500 1.00 78.81 97 SER A C 1
ATOM 692 O O . SER A 1 97 ? -0.680 9.794 6.372 1.00 78.81 97 SER A O 1
ATOM 694 N N . THR A 1 98 ? -0.896 10.535 8.478 1.00 73.62 98 THR A N 1
ATOM 695 C CA . THR A 1 98 ? -2.292 11.009 8.365 1.00 73.62 98 THR A CA 1
ATOM 696 C C . THR A 1 98 ? -2.460 12.387 7.704 1.00 73.62 98 THR A C 1
ATOM 698 O O . THR A 1 98 ? -3.574 12.902 7.639 1.00 73.62 98 THR A O 1
ATOM 701 N N . GLY A 1 99 ? -1.384 13.016 7.223 1.00 67.44 99 GLY A N 1
ATOM 702 C CA . GLY A 1 99 ? -1.450 14.316 6.545 1.00 67.44 99 GLY A CA 1
ATOM 703 C C . GLY A 1 99 ? -2.123 14.249 5.167 1.00 67.44 99 GLY A C 1
ATOM 704 O O . GLY A 1 99 ? -2.045 13.239 4.472 1.00 67.44 99 GLY A O 1
ATOM 705 N N . ALA A 1 100 ? -2.746 15.346 4.724 1.00 58.44 100 ALA A N 1
ATOM 706 C CA . ALA A 1 100 ? -3.350 15.438 3.386 1.00 58.44 100 ALA A CA 1
ATOM 707 C C . ALA A 1 100 ? -2.324 15.301 2.242 1.00 58.44 100 ALA A C 1
ATOM 709 O O . ALA A 1 100 ? -2.689 14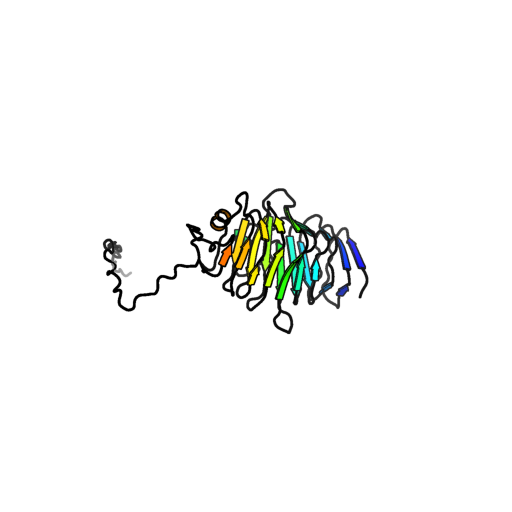.961 1.121 1.00 58.44 100 ALA A O 1
ATOM 710 N N . ILE A 1 101 ? -1.046 15.544 2.537 1.00 56.56 101 ILE A N 1
ATOM 711 C CA . ILE A 1 101 ? 0.071 15.430 1.601 1.00 56.56 101 ILE A CA 1
ATOM 712 C C . ILE A 1 101 ? 0.692 14.041 1.768 1.00 56.56 101 ILE A C 1
ATOM 714 O O . ILE A 1 101 ? 0.995 13.641 2.892 1.00 56.56 101 ILE A O 1
ATOM 718 N N . ASP A 1 102 ? 0.874 13.316 0.663 1.00 61.09 102 ASP A N 1
ATOM 719 C CA . ASP A 1 102 ? 1.767 12.157 0.629 1.00 61.09 102 ASP A CA 1
ATOM 720 C C . ASP A 1 102 ? 3.191 12.676 0.826 1.00 61.09 102 ASP A C 1
ATOM 722 O O . ASP A 1 102 ? 3.757 13.349 -0.037 1.00 61.09 102 ASP A O 1
ATOM 726 N N . THR A 1 103 ? 3.737 12.484 2.020 1.00 54.16 103 THR A N 1
ATOM 727 C CA . THR A 1 103 ? 5.035 13.052 2.379 1.00 54.16 103 THR A CA 1
ATOM 728 C C . THR A 1 103 ? 6.196 12.260 1.780 1.00 54.16 103 THR A C 1
ATOM 730 O O . THR A 1 103 ? 7.340 12.642 2.006 1.00 54.16 103 THR A O 1
ATOM 733 N N . ASN A 1 104 ? 5.947 11.172 1.030 1.00 63.19 104 ASN A N 1
ATOM 734 C CA . ASN A 1 104 ? 6.943 10.151 0.667 1.00 63.19 104 ASN A CA 1
ATOM 735 C C . ASN A 1 104 ? 7.704 9.584 1.885 1.00 63.19 104 ASN A C 1
ATOM 737 O O . ASN A 1 104 ? 8.718 8.905 1.729 1.00 63.19 104 ASN A O 1
ATOM 741 N N . ILE A 1 105 ? 7.234 9.874 3.100 1.00 66.62 105 ILE A N 1
ATOM 742 C CA . ILE A 1 105 ? 7.812 9.413 4.353 1.00 66.62 105 ILE A CA 1
ATOM 743 C C . ILE A 1 105 ? 6.962 8.229 4.808 1.00 66.62 105 ILE A C 1
ATOM 745 O O . ILE A 1 105 ? 5.778 8.388 5.100 1.00 66.62 105 ILE A O 1
ATOM 749 N N . GLY A 1 106 ? 7.574 7.049 4.887 1.00 87.81 106 GLY A N 1
ATOM 750 C CA . GLY A 1 106 ? 6.911 5.827 5.335 1.00 87.81 106 GLY A CA 1
ATOM 751 C C . GLY A 1 106 ? 6.588 4.847 4.217 1.00 87.81 106 GLY A C 1
ATOM 752 O O . GLY A 1 106 ? 7.334 4.727 3.249 1.00 87.81 106 GLY A O 1
ATOM 753 N N . SER A 1 107 ? 5.499 4.110 4.416 1.00 94.88 107 SER A N 1
ATOM 754 C CA . SER A 1 107 ? 5.085 2.994 3.569 1.00 94.88 107 SER A CA 1
ATOM 755 C C . SER A 1 107 ? 3.756 3.319 2.893 1.00 94.88 107 SER A C 1
ATOM 757 O O . SER A 1 107 ? 2.699 3.248 3.523 1.00 94.88 107 SER A O 1
ATOM 759 N N . THR A 1 108 ? 3.815 3.705 1.619 1.00 94.75 108 THR A N 1
ATOM 760 C CA . THR A 1 108 ? 2.666 4.163 0.832 1.00 94.75 108 THR A CA 1
ATOM 761 C C . THR A 1 108 ? 2.465 3.299 -0.409 1.00 94.75 108 THR A C 1
ATOM 763 O O . THR A 1 108 ? 3.375 3.118 -1.220 1.00 94.75 108 THR A O 1
ATOM 766 N N . LEU A 1 109 ? 1.238 2.804 -0.574 1.00 96.69 109 LEU A N 1
ATOM 767 C CA . LEU A 1 109 ? 0.701 2.280 -1.826 1.00 96.69 109 LEU A CA 1
ATOM 768 C C . LEU A 1 109 ? -0.169 3.374 -2.438 1.00 96.69 109 LEU A C 1
ATOM 770 O O . LEU A 1 109 ? -1.192 3.748 -1.859 1.00 96.69 109 LEU A O 1
ATOM 774 N N . SER A 1 110 ? 0.224 3.909 -3.587 1.00 95.56 110 SER A N 1
ATOM 775 C CA . SER A 1 110 ? -0.540 4.949 -4.269 1.00 95.56 110 SER A CA 1
ATOM 776 C C . SER A 1 110 ? -1.035 4.492 -5.635 1.00 95.56 110 SER A C 1
ATOM 778 O O . SER A 1 110 ? -0.390 3.718 -6.343 1.00 95.56 110 SER A O 1
ATOM 780 N N . VAL A 1 111 ? -2.218 4.967 -6.010 1.00 96.88 111 VAL A N 1
ATOM 781 C CA . VAL A 1 111 ? -2.773 4.749 -7.344 1.00 96.88 111 VAL A CA 1
ATOM 782 C C . VAL A 1 111 ? -3.045 6.106 -7.967 1.00 96.88 111 VAL A C 1
ATOM 784 O O . VAL A 1 111 ? -3.777 6.914 -7.403 1.00 96.88 111 VAL A O 1
ATOM 787 N N . ALA A 1 112 ? -2.449 6.371 -9.123 1.00 95.31 112 ALA A N 1
ATOM 788 C CA . ALA A 1 112 ? -2.767 7.523 -9.953 1.00 95.31 112 ALA A CA 1
ATOM 789 C C . ALA A 1 112 ? -3.889 7.167 -10.935 1.00 95.31 112 ALA A C 1
ATOM 791 O O . ALA A 1 112 ? -4.004 6.018 -11.367 1.00 95.31 112 ALA A O 1
ATOM 792 N N . ALA A 1 113 ? -4.700 8.155 -11.312 1.00 96.00 113 ALA A N 1
ATOM 793 C CA . ALA A 1 113 ? -5.719 7.960 -12.335 1.00 96.00 113 ALA A CA 1
ATOM 794 C C . ALA A 1 113 ? -5.083 7.684 -13.709 1.00 96.00 113 ALA A C 1
ATOM 796 O O . ALA A 1 113 ? -4.089 8.316 -14.074 1.00 96.00 113 ALA A O 1
ATOM 797 N N . ASP A 1 114 ? -5.662 6.758 -14.471 1.00 95.06 114 ASP A N 1
ATOM 798 C CA . ASP A 1 114 ? -5.325 6.562 -15.881 1.00 95.06 114 ASP A CA 1
ATOM 799 C C . ASP A 1 114 ? -5.895 7.684 -16.774 1.00 95.06 114 ASP A C 1
ATOM 801 O O . ASP A 1 114 ? -6.514 8.647 -16.312 1.00 95.06 114 ASP A O 1
ATOM 805 N N . ALA A 1 115 ? -5.694 7.561 -18.088 1.00 94.19 115 ALA A N 1
ATOM 806 C CA . ALA A 1 115 ? -6.184 8.531 -19.067 1.00 94.19 115 ALA A CA 1
ATOM 807 C C . ALA A 1 115 ? -7.722 8.640 -19.118 1.00 94.19 115 ALA A C 1
ATOM 809 O O . ALA A 1 115 ? -8.249 9.607 -19.666 1.00 94.19 115 ALA A O 1
ATOM 810 N N . GLN A 1 116 ? -8.439 7.658 -18.571 1.00 93.75 116 GLN A N 1
ATOM 811 C CA . GLN A 1 116 ? -9.894 7.616 -18.480 1.00 93.75 116 GLN A CA 1
ATOM 812 C C . GLN A 1 116 ? -10.400 8.097 -17.110 1.00 93.75 116 GLN A C 1
ATOM 814 O O . GLN A 1 116 ? -11.609 8.177 -16.905 1.00 93.75 116 GLN A O 1
ATOM 819 N N . GLY A 1 117 ? -9.499 8.452 -16.188 1.00 93.31 117 GLY A N 1
ATOM 820 C CA . GLY A 1 117 ? -9.843 8.874 -14.834 1.00 93.31 117 GLY A CA 1
ATOM 821 C C . GLY A 1 117 ? -10.050 7.716 -13.854 1.00 93.31 117 GLY A C 1
ATOM 822 O O . GLY A 1 117 ? -10.505 7.953 -12.736 1.00 93.31 117 GLY A O 1
ATOM 823 N N . ASN A 1 118 ? -9.733 6.473 -14.232 1.00 93.69 118 ASN A N 1
ATOM 824 C CA . ASN A 1 118 ? -9.886 5.327 -13.340 1.00 93.69 118 ASN A CA 1
ATOM 825 C C . ASN A 1 118 ? -8.680 5.206 -12.409 1.00 93.69 118 ASN A C 1
ATOM 827 O O . ASN A 1 118 ? -7.535 5.284 -12.850 1.00 93.69 118 ASN A O 1
ATOM 831 N N . ALA A 1 119 ? -8.939 4.944 -11.131 1.00 96.88 119 ALA A N 1
ATOM 832 C CA . ALA A 1 119 ? -7.931 4.563 -10.149 1.00 96.88 119 ALA A CA 1
ATOM 833 C C . ALA A 1 119 ? -8.512 3.492 -9.225 1.00 96.88 119 ALA A C 1
ATOM 835 O O . ALA A 1 119 ? -9.503 3.737 -8.538 1.00 96.88 119 ALA A O 1
ATOM 836 N N . ALA A 1 120 ? -7.921 2.303 -9.194 1.00 97.69 120 ALA A N 1
ATOM 837 C CA . ALA A 1 120 ? -8.411 1.208 -8.364 1.00 97.69 120 ALA A CA 1
ATOM 838 C C . ALA A 1 120 ? -7.289 0.565 -7.550 1.00 97.69 120 ALA A C 1
ATOM 840 O O . ALA A 1 120 ? -6.321 0.054 -8.111 1.00 97.69 120 ALA A O 1
ATOM 841 N N . PHE A 1 121 ? -7.457 0.534 -6.232 1.00 98.25 121 PHE A N 1
ATOM 842 C CA . PHE A 1 121 ? -6.716 -0.368 -5.364 1.00 98.25 121 PHE A CA 1
ATOM 843 C C . PHE A 1 121 ? -7.591 -1.579 -5.062 1.00 98.25 121 PHE A C 1
ATOM 845 O O . PHE A 1 121 ? -8.712 -1.431 -4.570 1.00 98.25 121 PHE A O 1
ATOM 852 N N . GLN A 1 122 ? -7.076 -2.774 -5.318 1.00 98.19 122 GLN A N 1
ATOM 853 C CA . GLN A 1 122 ? -7.789 -4.007 -5.021 1.00 98.19 122 GLN A CA 1
ATOM 854 C C . GLN A 1 122 ? -6.866 -4.973 -4.299 1.00 98.19 122 GLN A C 1
ATOM 856 O O . GLN A 1 122 ? -5.843 -5.383 -4.836 1.00 98.19 122 GLN A O 1
ATOM 861 N N . GLN A 1 123 ? -7.248 -5.384 -3.099 1.00 97.38 123 GLN A N 1
ATOM 862 C CA . GLN A 1 123 ? -6.633 -6.538 -2.470 1.00 97.38 123 GLN A CA 1
ATOM 863 C C . GLN A 1 123 ? -7.400 -7.801 -2.880 1.00 97.38 123 GLN A C 1
ATOM 865 O O . GLN A 1 123 ? -8.630 -7.816 -2.901 1.00 97.38 123 GLN A O 1
ATOM 870 N N . VAL A 1 124 ? -6.666 -8.841 -3.272 1.00 95.19 124 VAL A N 1
ATOM 871 C CA . VAL A 1 124 ? -7.204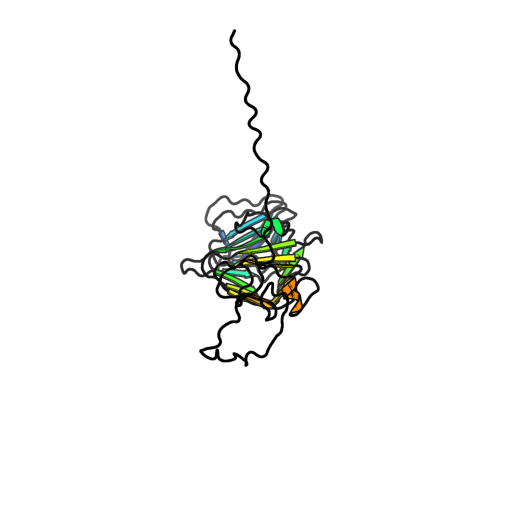 -10.131 -3.719 1.00 95.19 124 VAL A CA 1
ATOM 872 C C . VAL A 1 124 ? -6.555 -11.265 -2.935 1.00 95.19 124 VAL A C 1
ATOM 874 O O . VAL A 1 124 ? -5.396 -11.175 -2.541 1.00 95.19 124 VAL A O 1
ATOM 877 N N . GLY A 1 125 ? -7.296 -12.352 -2.718 1.00 92.25 125 GLY A N 1
ATOM 878 C CA . GLY A 1 125 ? -6.816 -13.459 -1.887 1.00 92.25 125 GLY A CA 1
ATOM 879 C C . GLY A 1 125 ? -6.728 -13.066 -0.413 1.00 92.25 125 GLY A C 1
ATOM 880 O O . GLY A 1 125 ? -7.515 -12.243 0.038 1.00 92.25 125 GLY A O 1
ATOM 881 N N . ILE A 1 126 ? -5.792 -13.662 0.327 1.00 89.25 126 ILE A N 1
ATOM 882 C CA . ILE A 1 126 ? -5.494 -13.305 1.720 1.00 89.25 126 ILE A CA 1
ATOM 883 C C . ILE A 1 126 ? -4.109 -12.662 1.726 1.00 89.25 126 ILE A C 1
ATOM 885 O O . ILE A 1 126 ? -3.114 -13.350 1.504 1.00 89.25 126 ILE A O 1
ATOM 889 N N . SER A 1 127 ? -4.048 -11.358 1.981 1.00 95.56 127 SER A N 1
ATOM 890 C CA . SER A 1 127 ? -2.789 -10.622 2.115 1.00 95.56 127 SER A CA 1
ATOM 891 C C . SER A 1 127 ? -2.544 -10.281 3.576 1.00 95.56 127 SER A C 1
ATOM 893 O O . SER A 1 127 ? -3.457 -9.837 4.279 1.00 95.56 127 SER A O 1
ATOM 895 N N . THR A 1 128 ? -1.301 -10.452 4.025 1.00 97.06 128 THR A N 1
ATOM 896 C CA . THR A 1 128 ? -0.885 -10.005 5.355 1.00 97.06 128 THR A CA 1
ATOM 897 C C . THR A 1 128 ? -0.008 -8.764 5.277 1.00 97.06 128 THR A C 1
ATOM 899 O O . THR A 1 128 ? 0.822 -8.637 4.376 1.00 97.06 128 THR A O 1
ATOM 902 N N . ILE A 1 129 ? -0.188 -7.845 6.226 1.00 96.88 129 ILE A N 1
ATOM 903 C CA . ILE A 1 129 ? 0.740 -6.730 6.439 1.00 96.88 129 ILE A CA 1
ATOM 904 C C . ILE A 1 129 ? 1.250 -6.807 7.869 1.00 96.88 129 ILE A C 1
ATOM 906 O O . ILE A 1 129 ? 0.475 -6.779 8.828 1.00 96.88 129 ILE A O 1
ATOM 910 N N . SER A 1 130 ? 2.564 -6.918 8.010 1.00 95.56 130 SER A N 1
ATOM 911 C CA . SER A 1 130 ? 3.210 -7.113 9.300 1.00 95.56 130 SER A CA 1
ATOM 912 C C . SER A 1 130 ? 4.393 -6.181 9.490 1.00 95.56 130 SER A C 1
ATOM 914 O O . SER A 1 130 ? 4.991 -5.672 8.538 1.00 95.56 130 SER A O 1
ATOM 916 N N . SER A 1 131 ? 4.721 -5.972 10.759 1.00 93.31 131 SER A N 1
ATOM 917 C CA . SER A 1 131 ? 5.875 -5.189 11.156 1.00 93.31 131 SER A CA 1
ATOM 918 C C . SER A 1 131 ? 7.178 -5.979 11.069 1.00 93.31 131 SER A C 1
ATOM 920 O O . SER A 1 131 ? 7.243 -7.123 11.521 1.00 93.31 131 SER A O 1
ATOM 922 N N . SER A 1 132 ? 8.236 -5.353 10.555 1.00 90.75 132 SER A N 1
ATOM 923 C CA . SER A 1 132 ? 9.567 -5.961 10.442 1.00 90.75 132 SER A CA 1
ATOM 924 C C . SER A 1 132 ? 10.326 -6.076 11.771 1.00 90.75 132 SER A C 1
ATOM 926 O O . SER A 1 132 ? 11.268 -6.862 11.858 1.00 90.75 132 SER A O 1
ATOM 928 N N . ASN A 1 133 ? 9.940 -5.323 12.805 1.00 88.44 133 ASN A N 1
ATOM 929 C CA . ASN A 1 133 ? 10.661 -5.249 14.086 1.00 88.44 133 ASN A CA 1
ATOM 930 C C . ASN A 1 133 ? 9.775 -5.535 15.317 1.00 88.44 133 ASN A C 1
ATOM 932 O O . ASN A 1 133 ? 10.216 -5.358 16.451 1.00 88.44 133 ASN A O 1
ATOM 936 N N . GLY A 1 134 ? 8.519 -5.936 15.104 1.00 83.38 134 GLY A N 1
ATOM 937 C CA . GLY A 1 134 ? 7.564 -6.215 16.178 1.00 83.38 134 GLY A CA 1
ATOM 938 C C . GLY A 1 134 ? 6.895 -4.984 16.807 1.00 83.38 134 GLY A C 1
ATOM 939 O O . GLY A 1 134 ? 6.092 -5.156 17.722 1.00 83.38 134 GLY A O 1
ATOM 940 N N . THR A 1 135 ? 7.166 -3.760 16.336 1.00 87.94 135 THR A N 1
ATOM 941 C CA . THR A 1 135 ? 6.369 -2.569 16.699 1.00 87.94 135 THR A CA 1
ATOM 942 C C . THR A 1 135 ? 5.138 -2.439 15.805 1.00 87.94 135 THR A C 1
ATOM 944 O O . THR A 1 135 ? 4.976 -3.210 14.868 1.00 87.94 135 THR A O 1
ATOM 947 N N . ILE A 1 136 ? 4.256 -1.469 16.053 1.00 89.00 136 ILE A N 1
ATOM 948 C CA . ILE A 1 136 ? 3.157 -1.185 15.118 1.00 89.00 136 ILE A CA 1
ATOM 949 C C . ILE A 1 136 ? 3.747 -0.578 13.841 1.00 89.00 136 ILE A C 1
ATOM 951 O O . ILE A 1 136 ? 4.480 0.408 13.927 1.00 89.00 136 ILE A O 1
ATOM 955 N N . ALA A 1 137 ? 3.443 -1.167 12.686 1.00 93.12 137 ALA A N 1
ATOM 956 C CA . ALA A 1 137 ? 3.768 -0.586 11.388 1.00 93.12 137 ALA A CA 1
ATOM 957 C C . ALA A 1 137 ? 2.667 0.374 10.930 1.00 93.12 137 ALA A C 1
ATOM 959 O O . ALA A 1 137 ? 1.524 0.223 11.343 1.00 93.12 137 ALA A O 1
ATOM 960 N N . THR A 1 138 ? 2.966 1.323 10.043 1.00 93.06 138 THR A N 1
ATOM 961 C CA . THR A 1 138 ? 1.918 2.129 9.387 1.00 93.06 138 THR A CA 1
ATOM 962 C C . THR A 1 138 ? 2.005 1.975 7.882 1.00 93.06 138 THR A C 1
ATOM 964 O O . THR A 1 138 ? 3.066 2.210 7.304 1.00 93.06 138 THR A O 1
ATOM 967 N N . VAL A 1 139 ? 0.882 1.643 7.246 1.00 95.31 139 VAL A N 1
ATOM 968 C CA . VAL A 1 139 ? 0.755 1.623 5.785 1.00 95.31 139 VAL A CA 1
ATOM 969 C C . VAL A 1 139 ? -0.345 2.576 5.354 1.00 95.31 139 VAL A C 1
ATOM 971 O O . VAL A 1 139 ? -1.452 2.565 5.894 1.00 95.31 139 VAL A O 1
ATOM 974 N N . ARG A 1 140 ? -0.043 3.394 4.349 1.00 94.44 140 ARG A N 1
ATOM 975 C CA . ARG A 1 140 ? -1.003 4.281 3.703 1.00 94.44 140 ARG A CA 1
ATOM 976 C C . ARG A 1 140 ? -1.395 3.731 2.339 1.00 94.44 140 ARG A C 1
ATOM 978 O O . ARG A 1 140 ? -0.533 3.436 1.521 1.00 94.44 140 ARG A O 1
ATOM 985 N N . ILE A 1 141 ? -2.693 3.669 2.070 1.00 95.12 141 ILE A N 1
ATOM 986 C CA . ILE A 1 141 ? -3.245 3.475 0.728 1.00 95.12 141 ILE A CA 1
ATOM 987 C C . ILE A 1 141 ? -3.806 4.820 0.277 1.00 95.12 141 ILE A C 1
ATOM 989 O O . ILE A 1 141 ? -4.645 5.391 0.972 1.00 95.12 141 ILE A O 1
ATOM 993 N N . SER A 1 142 ? -3.335 5.344 -0.853 1.00 93.88 142 SER A N 1
ATOM 994 C CA . SER A 1 142 ? -3.703 6.678 -1.333 1.00 93.88 142 SER A CA 1
ATOM 995 C C . SER A 1 142 ? -4.197 6.652 -2.773 1.00 93.88 142 SER A C 1
ATOM 997 O O . SER A 1 142 ? -3.492 6.215 -3.679 1.00 93.88 142 SER A O 1
ATOM 999 N N . LEU A 1 143 ? -5.400 7.171 -2.984 1.00 93.44 143 LEU A N 1
ATOM 1000 C CA . LEU A 1 143 ? -6.029 7.329 -4.294 1.00 93.44 143 LEU A CA 1
ATOM 1001 C C . LEU A 1 143 ? -6.146 8.817 -4.673 1.00 93.44 143 LEU A C 1
ATOM 1003 O O . LEU A 1 143 ? -5.942 9.686 -3.815 1.00 93.44 143 LEU A O 1
ATOM 1007 N N . PRO A 1 144 ? -6.412 9.140 -5.954 1.00 89.06 144 PRO A N 1
ATOM 1008 C CA . PRO A 1 144 ? -6.397 10.515 -6.433 1.00 89.06 144 PRO A CA 1
ATOM 1009 C C . PRO A 1 144 ? -7.578 11.335 -5.894 1.00 89.06 144 PRO A C 1
ATOM 1011 O O . PRO A 1 144 ? -8.532 10.821 -5.318 1.00 89.06 144 PRO A O 1
ATOM 1014 N N . ALA A 1 145 ? -7.502 12.654 -6.096 1.00 80.25 145 ALA A N 1
ATOM 1015 C CA . ALA A 1 145 ? -8.464 13.626 -5.572 1.00 80.25 145 ALA A CA 1
ATOM 1016 C C . ALA A 1 145 ? -9.899 13.466 -6.105 1.00 80.25 145 ALA A C 1
ATOM 1018 O O . ALA A 1 145 ? -10.829 13.968 -5.481 1.00 80.25 145 ALA A O 1
ATOM 1019 N N . VAL A 1 146 ? -10.067 12.823 -7.263 1.00 82.12 146 VAL A N 1
ATOM 1020 C CA . VAL A 1 146 ? -11.347 12.652 -7.954 1.00 82.12 146 VAL A CA 1
ATOM 1021 C C . VAL A 1 146 ? -11.479 11.198 -8.373 1.00 82.12 146 VAL A C 1
ATOM 1023 O O . VAL A 1 146 ? -10.628 10.691 -9.102 1.00 82.12 146 VAL A O 1
ATOM 1026 N N . GLY A 1 147 ? -12.569 10.563 -7.947 1.00 79.38 147 GLY A N 1
ATOM 1027 C CA . GLY A 1 147 ? -12.867 9.183 -8.291 1.00 79.38 147 GLY A CA 1
ATOM 1028 C C . GLY A 1 147 ? -11.946 8.167 -7.619 1.00 79.38 147 GLY A C 1
ATOM 1029 O O . GLY A 1 147 ? -11.035 8.488 -6.860 1.00 79.38 147 GLY A O 1
ATOM 1030 N N . GLY A 1 148 ? -12.227 6.906 -7.918 1.00 91.25 148 GLY A N 1
ATOM 1031 C CA . GLY A 1 148 ? -11.407 5.776 -7.526 1.00 91.25 148 GLY A CA 1
ATOM 1032 C C . GLY A 1 148 ? -12.037 4.868 -6.476 1.00 91.25 148 GLY A C 1
ATOM 1033 O O . GLY A 1 148 ? -12.959 5.244 -5.749 1.00 91.25 148 GLY A O 1
ATOM 1034 N N . SER A 1 149 ? -11.556 3.633 -6.430 1.00 95.19 149 SER A N 1
ATOM 1035 C CA . SER A 1 149 ? -12.119 2.584 -5.586 1.00 95.19 149 SER A CA 1
ATOM 1036 C C . SER A 1 149 ? -11.033 1.842 -4.827 1.00 95.19 149 SER A C 1
ATOM 1038 O O . SER A 1 149 ? -10.017 1.459 -5.405 1.00 95.19 149 SER A O 1
ATOM 1040 N N . ILE A 1 150 ? -11.257 1.642 -3.533 1.00 96.56 150 ILE A N 1
ATOM 1041 C CA . ILE A 1 150 ? -10.434 0.793 -2.676 1.00 96.56 150 ILE A CA 1
ATOM 1042 C C . ILE A 1 150 ? -11.295 -0.388 -2.262 1.00 96.56 150 ILE A C 1
ATOM 1044 O O . ILE A 1 150 ? -12.316 -0.201 -1.603 1.00 96.56 150 ILE A O 1
ATOM 1048 N N . VAL A 1 151 ? -10.873 -1.591 -2.637 1.00 97.19 151 VAL A N 1
ATOM 1049 C CA . VAL A 1 151 ? -11.537 -2.839 -2.255 1.00 97.19 151 VAL A CA 1
ATOM 1050 C C . VAL A 1 151 ? -10.571 -3.687 -1.440 1.00 97.19 151 VAL A C 1
ATOM 1052 O O . VAL A 1 151 ? -9.498 -4.047 -1.924 1.00 97.19 151 VAL A O 1
ATOM 1055 N N . LEU A 1 152 ? -10.956 -3.998 -0.203 1.00 96.81 152 LEU A N 1
ATOM 1056 C CA . LEU A 1 152 ? -10.235 -4.897 0.697 1.00 96.81 152 LEU A CA 1
ATOM 1057 C C . LEU A 1 152 ? -10.964 -6.246 0.771 1.00 96.81 152 LEU A C 1
ATOM 1059 O O . LEU A 1 152 ? -12.182 -6.301 0.901 1.00 96.81 152 LEU A O 1
ATOM 1063 N N . ASN A 1 153 ? -10.235 -7.346 0.696 1.00 95.69 153 ASN A N 1
ATOM 1064 C CA . ASN A 1 153 ? -10.777 -8.698 0.664 1.00 95.69 153 ASN A CA 1
ATOM 1065 C C . ASN A 1 153 ? -10.070 -9.575 1.705 1.00 95.69 153 ASN A C 1
ATOM 1067 O O . ASN A 1 153 ? -9.191 -10.363 1.368 1.00 95.69 153 ASN A O 1
ATOM 1071 N N . ASP A 1 154 ? -10.464 -9.415 2.969 1.00 94.00 154 ASP A N 1
ATOM 1072 C CA . ASP A 1 154 ? -9.893 -10.126 4.120 1.00 94.00 154 ASP A CA 1
ATOM 1073 C C . ASP A 1 154 ? -8.414 -9.784 4.373 1.00 94.00 154 ASP A C 1
ATOM 1075 O O . ASP A 1 154 ? -7.578 -10.652 4.630 1.00 94.00 154 ASP A O 1
ATOM 1079 N N . LEU A 1 155 ? -8.082 -8.491 4.332 1.00 96.44 155 LEU A N 1
ATOM 1080 C CA . LEU A 1 155 ? -6.748 -8.006 4.688 1.00 96.44 155 LEU A CA 1
ATOM 1081 C C . LEU A 1 155 ? -6.449 -8.288 6.170 1.00 96.44 155 LEU A C 1
ATOM 1083 O O . LEU A 1 155 ? -7.190 -7.840 7.047 1.00 96.44 155 LEU A O 1
ATOM 1087 N N . VAL A 1 156 ? -5.331 -8.957 6.470 1.00 96.94 156 VAL A N 1
ATOM 1088 C CA . VAL A 1 156 ? -4.932 -9.298 7.848 1.00 96.94 156 VAL A CA 1
ATOM 1089 C C . VAL A 1 156 ? -3.664 -8.544 8.243 1.00 96.94 156 VAL A C 1
ATOM 1091 O O . VAL A 1 156 ? -2.563 -8.854 7.800 1.00 96.94 156 VAL A O 1
ATOM 1094 N N . ALA A 1 157 ? -3.798 -7.554 9.117 1.00 96.38 157 ALA A N 1
ATOM 1095 C CA . ALA A 1 157 ? -2.697 -6.701 9.546 1.00 96.38 157 ALA A CA 1
ATOM 1096 C C . ALA A 1 157 ? -2.786 -6.284 11.030 1.00 96.38 157 ALA A C 1
ATOM 1098 O O . ALA A 1 157 ? -2.803 -5.091 11.342 1.00 96.38 157 ALA A O 1
ATOM 1099 N N . PRO A 1 158 ? -2.834 -7.238 11.980 1.00 94.38 158 PRO A N 1
ATOM 1100 C CA . PRO A 1 158 ? -3.101 -6.952 13.395 1.00 94.38 158 PRO A CA 1
ATOM 1101 C C . PRO A 1 158 ? -2.037 -6.072 14.069 1.00 94.38 158 PRO A C 1
ATOM 1103 O O . PRO A 1 158 ? -2.320 -5.429 15.075 1.00 94.38 158 PRO A O 1
ATOM 1106 N N . SER A 1 159 ? -0.820 -6.027 13.524 1.00 92.88 159 SER A N 1
ATOM 1107 C CA . SER A 1 159 ? 0.283 -5.179 13.991 1.00 92.88 159 SER A CA 1
ATOM 1108 C C . SER A 1 159 ? 0.500 -3.936 13.122 1.00 92.88 159 SER A C 1
ATOM 1110 O O . SER A 1 159 ? 1.578 -3.349 13.158 1.00 92.88 159 SER A O 1
ATOM 1112 N N . THR A 1 160 ? -0.505 -3.526 12.342 1.00 94.88 160 THR A N 1
ATOM 1113 C CA . THR A 1 160 ? -0.390 -2.397 11.412 1.00 94.88 160 THR A CA 1
ATOM 1114 C C . THR A 1 160 ? -1.524 -1.388 11.594 1.00 94.88 160 THR A C 1
ATOM 1116 O O . THR A 1 160 ? -2.700 -1.752 11.600 1.00 94.88 160 THR A O 1
ATOM 1119 N N . ASP A 1 161 ? -1.171 -0.110 11.681 1.00 93.75 161 ASP A N 1
ATOM 1120 C CA . ASP A 1 161 ? -2.061 1.022 11.457 1.00 93.75 161 ASP A CA 1
ATOM 1121 C C . ASP A 1 161 ? -2.266 1.207 9.945 1.00 93.75 161 ASP A C 1
ATOM 1123 O O . ASP A 1 161 ? -1.342 1.548 9.203 1.00 93.75 161 ASP A O 1
ATOM 1127 N N . LEU A 1 162 ? -3.490 0.988 9.473 1.00 94.56 162 LEU A N 1
ATOM 1128 C CA . LEU A 1 162 ? -3.872 1.223 8.088 1.00 94.56 162 LEU A CA 1
ATOM 1129 C C . LEU A 1 162 ? -4.496 2.611 7.945 1.00 94.56 162 LEU A C 1
ATOM 1131 O O . LEU A 1 162 ? -5.479 2.943 8.608 1.00 94.56 162 LEU A O 1
ATOM 1135 N N . ILE A 1 163 ? -3.949 3.410 7.036 1.00 92.62 163 ILE A N 1
ATOM 1136 C CA . ILE A 1 163 ? -4.503 4.708 6.657 1.00 92.62 163 ILE A CA 1
ATOM 1137 C C . ILE A 1 163 ? -5.032 4.594 5.238 1.00 92.62 163 ILE A C 1
ATOM 1139 O O . ILE A 1 163 ? -4.275 4.346 4.303 1.00 92.62 163 ILE A O 1
ATOM 1143 N N . VAL A 1 164 ? -6.329 4.808 5.069 1.00 92.75 164 VAL A N 1
ATOM 1144 C CA . VAL A 1 164 ? -6.988 4.749 3.769 1.00 92.75 164 VAL A CA 1
ATOM 1145 C C . VAL A 1 164 ? -7.384 6.161 3.360 1.00 92.75 164 VAL A C 1
ATOM 1147 O O . VAL A 1 164 ? -8.259 6.767 3.976 1.00 92.75 164 VAL A O 1
ATOM 1150 N N . PHE A 1 165 ? -6.724 6.695 2.335 1.00 90.88 165 PHE A N 1
ATOM 1151 C CA . PHE A 1 165 ? -6.949 8.034 1.802 1.00 90.88 165 PHE A CA 1
ATOM 1152 C C . PHE A 1 165 ? -7.632 7.945 0.432 1.00 90.88 165 PHE A C 1
ATOM 1154 O O . PHE A 1 165 ? -6.993 7.632 -0.572 1.00 90.88 165 PHE A O 1
ATOM 1161 N N . ASN A 1 166 ? -8.936 8.223 0.394 1.00 90.06 166 ASN A N 1
ATOM 1162 C CA . ASN A 1 166 ? -9.726 8.289 -0.836 1.00 90.06 166 ASN A CA 1
ATOM 1163 C C . ASN A 1 166 ? -10.679 9.502 -0.786 1.00 90.06 166 ASN A C 1
ATOM 1165 O O . ASN A 1 166 ? -11.829 9.383 -0.355 1.00 90.06 166 ASN A O 1
ATOM 1169 N N . PRO A 1 167 ? -10.208 10.701 -1.165 1.00 84.75 167 PRO A N 1
ATOM 1170 C CA . PRO A 1 167 ? -10.924 11.957 -0.947 1.00 84.75 167 PRO A CA 1
ATOM 1171 C C . PRO A 1 167 ? -12.255 12.056 -1.698 1.00 84.75 167 PRO A C 1
ATOM 1173 O O . PRO A 1 167 ? -13.137 12.751 -1.204 1.00 84.75 167 PRO A O 1
ATOM 1176 N N . ALA A 1 168 ? -12.431 11.369 -2.831 1.00 83.25 168 ALA A N 1
ATOM 1177 C CA . ALA A 1 168 ? -13.641 11.470 -3.653 1.00 83.25 168 ALA A CA 1
ATOM 1178 C C . ALA A 1 168 ? -14.048 10.145 -4.328 1.00 83.25 168 ALA A C 1
ATOM 1180 O O . ALA A 1 168 ? -14.550 10.148 -5.453 1.00 83.25 168 ALA A O 1
ATOM 1181 N N . GLY A 1 169 ? -13.837 9.016 -3.650 1.00 88.56 169 GLY A N 1
ATOM 1182 C CA . GLY A 1 169 ? -14.148 7.686 -4.172 1.00 88.56 169 GLY A CA 1
ATOM 1183 C C . GLY A 1 169 ? -14.878 6.783 -3.177 1.00 88.56 169 GLY A C 1
ATOM 1184 O O . GLY A 1 169 ? -15.406 7.251 -2.167 1.00 88.56 169 GLY A O 1
ATOM 1185 N N . THR A 1 170 ? -14.914 5.485 -3.480 1.00 92.06 170 THR A N 1
ATOM 1186 C CA . THR A 1 170 ? -15.510 4.450 -2.623 1.00 92.06 170 THR A CA 1
ATOM 1187 C C . THR A 1 170 ? -14.437 3.653 -1.895 1.00 92.06 170 THR A C 1
ATOM 1189 O O . THR A 1 170 ? -13.382 3.353 -2.461 1.00 92.06 170 THR A O 1
ATOM 1192 N N . ILE A 1 171 ? -14.717 3.257 -0.656 1.00 93.12 171 ILE A N 1
ATOM 1193 C CA . ILE A 1 171 ? -13.897 2.297 0.091 1.00 93.12 171 ILE A CA 1
ATOM 1194 C C . ILE A 1 171 ? -14.817 1.169 0.549 1.00 93.12 171 ILE A C 1
ATOM 1196 O O . ILE A 1 171 ? -15.818 1.440 1.203 1.00 93.12 171 ILE A O 1
ATOM 1200 N N . ALA A 1 172 ? -14.508 -0.079 0.228 1.00 94.56 172 ALA A N 1
ATOM 1201 C CA . ALA A 1 172 ? -15.333 -1.215 0.620 1.00 94.56 172 ALA A CA 1
ATOM 1202 C C . ALA A 1 172 ? -14.482 -2.424 1.001 1.00 94.56 172 ALA A C 1
ATOM 1204 O O . ALA A 1 172 ? -13.340 -2.547 0.552 1.00 94.56 172 ALA A O 1
ATOM 1205 N N . GLY A 1 173 ? -15.048 -3.332 1.798 1.00 94.38 173 GLY A N 1
ATOM 1206 C CA . GLY A 1 173 ? -14.447 -4.640 2.032 1.00 94.38 173 GLY A CA 1
ATOM 1207 C C . GLY A 1 173 ? -14.309 -5.061 3.487 1.00 94.38 173 GLY A C 1
ATOM 1208 O O . GLY A 1 173 ? -14.949 -4.507 4.380 1.00 94.38 173 GLY A O 1
ATOM 1209 N N . ASN A 1 174 ? -13.453 -6.054 3.718 1.00 92.69 174 ASN A N 1
ATOM 1210 C CA . ASN A 1 174 ? -13.140 -6.576 5.048 1.00 92.69 174 ASN A CA 1
ATOM 1211 C C . ASN A 1 174 ? -11.646 -6.427 5.363 1.00 92.69 174 ASN A C 1
ATOM 1213 O O . ASN A 1 174 ? -10.797 -6.745 4.525 1.00 92.69 174 ASN A O 1
ATOM 1217 N N . ALA A 1 175 ? -11.327 -5.958 6.570 1.00 94.56 175 ALA A N 1
ATOM 1218 C CA . ALA A 1 175 ? -9.962 -5.858 7.067 1.00 94.56 175 ALA A CA 1
ATOM 1219 C C . ALA A 1 175 ? -9.885 -6.060 8.590 1.00 94.56 175 ALA A C 1
ATOM 1221 O O . ALA A 1 175 ? -10.693 -5.537 9.355 1.00 94.56 175 ALA A O 1
ATOM 1222 N N . SER A 1 176 ? -8.856 -6.776 9.038 1.00 95.19 176 SER A N 1
ATOM 1223 C CA . SER A 1 176 ? -8.478 -6.916 10.445 1.00 95.19 176 SER A CA 1
ATOM 1224 C C . SER A 1 176 ? -7.143 -6.221 10.677 1.00 95.19 176 SER A C 1
ATOM 1226 O O . SER A 1 176 ? -6.094 -6.803 10.407 1.00 95.19 176 SER A O 1
ATOM 1228 N N . VAL A 1 177 ? -7.161 -4.994 11.188 1.00 95.00 177 VAL A N 1
ATOM 1229 C CA . VAL A 1 177 ? -5.970 -4.135 11.321 1.00 95.00 177 VAL A CA 1
ATOM 1230 C C . VAL A 1 177 ? -5.676 -3.797 12.782 1.00 95.00 177 VAL A C 1
ATOM 1232 O O . VAL A 1 177 ? -6.560 -3.898 13.625 1.00 95.00 177 VAL A O 1
ATOM 1235 N N . GLY A 1 178 ? -4.454 -3.375 13.107 1.00 91.44 178 GLY A N 1
ATOM 1236 C CA . GLY A 1 178 ? -4.099 -2.877 14.443 1.00 91.44 178 GLY A CA 1
ATOM 1237 C C . GLY A 1 178 ? -4.755 -1.530 14.762 1.00 91.44 178 GLY A C 1
ATOM 1238 O O . GLY A 1 178 ? -5.270 -1.326 15.861 1.00 91.44 178 GLY A O 1
ATOM 1239 N N . GLY A 1 179 ? -4.825 -0.650 13.764 1.00 91.25 179 GLY A N 1
ATOM 1240 C CA . GLY A 1 179 ? -5.558 0.612 13.809 1.00 91.25 179 GLY A CA 1
ATOM 1241 C C . GLY A 1 179 ? -6.054 1.002 12.422 1.00 91.25 179 GLY A C 1
ATOM 1242 O O . GLY A 1 179 ? -5.473 0.600 11.417 1.00 91.25 179 GLY A O 1
ATOM 1243 N N . LEU A 1 180 ? -7.141 1.771 12.356 1.00 91.00 180 LEU A N 1
ATOM 1244 C CA . LEU A 1 180 ? -7.735 2.210 11.095 1.00 91.00 180 LEU A CA 1
ATOM 1245 C C . LEU A 1 180 ? -7.989 3.716 11.119 1.00 91.00 180 LEU A C 1
ATOM 1247 O O . LEU A 1 180 ? -8.683 4.233 11.997 1.00 91.00 180 LEU A O 1
ATOM 1251 N N . VAL A 1 181 ? -7.462 4.417 10.120 1.00 89.88 181 VAL A N 1
ATOM 1252 C CA . VAL A 1 181 ? -7.807 5.812 9.841 1.00 89.88 181 VAL A CA 1
ATOM 1253 C C . VAL A 1 181 ? -8.360 5.892 8.434 1.00 89.88 181 VAL A C 1
ATOM 1255 O O . VAL A 1 181 ? -7.709 5.479 7.476 1.00 89.88 181 VAL A O 1
ATOM 1258 N N . VAL A 1 182 ? -9.552 6.460 8.307 1.00 88.94 182 VAL A N 1
ATOM 1259 C CA . VAL A 1 182 ? -10.195 6.682 7.016 1.00 88.94 182 VAL A CA 1
ATOM 1260 C C . VAL A 1 182 ? -10.216 8.178 6.745 1.00 88.94 182 VAL A C 1
ATOM 1262 O O . VAL A 1 182 ? -10.689 8.975 7.555 1.00 88.94 182 VAL A O 1
ATOM 1265 N N . VAL A 1 183 ? -9.676 8.571 5.598 1.00 85.12 183 VAL A N 1
ATOM 1266 C CA . VAL A 1 183 ? -9.599 9.961 5.162 1.00 85.12 183 VAL A CA 1
ATOM 1267 C C . VAL A 1 183 ? -10.275 10.067 3.803 1.00 85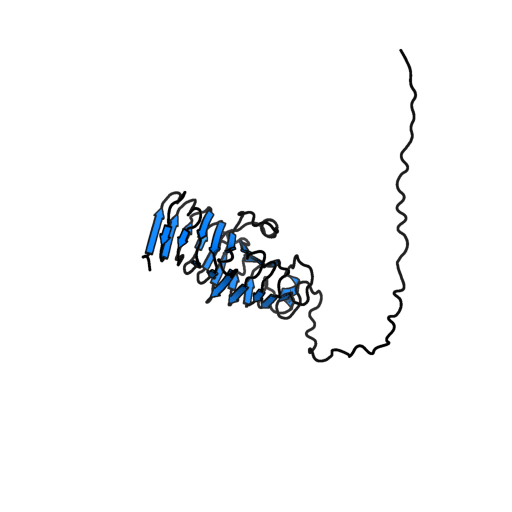.12 183 VAL A C 1
ATOM 1269 O O . VAL A 1 183 ? -9.729 9.641 2.787 1.00 85.12 183 VAL A O 1
ATOM 1272 N N . GLY A 1 184 ? -11.480 10.629 3.772 1.00 78.19 184 GLY A N 1
ATOM 1273 C CA . GLY A 1 184 ? -12.239 10.767 2.533 1.00 78.19 184 GLY A CA 1
ATOM 1274 C C . GLY A 1 184 ? -13.449 11.684 2.667 1.00 78.19 184 GLY A C 1
ATOM 1275 O O . GLY A 1 184 ? -13.967 11.846 3.764 1.00 78.19 184 GLY A O 1
ATOM 1276 N N . ARG A 1 185 ? -13.899 12.280 1.558 1.00 71.62 185 ARG A N 1
ATOM 1277 C CA . ARG A 1 185 ? -15.202 12.971 1.412 1.00 71.62 185 ARG A CA 1
ATOM 1278 C C . ARG A 1 185 ? -16.024 12.418 0.230 1.00 71.62 185 ARG A C 1
ATOM 1280 O O . ARG A 1 185 ? -16.950 13.059 -0.251 1.00 71.62 185 ARG A O 1
ATOM 1287 N N . GLY A 1 186 ? -15.627 11.255 -0.289 1.00 67.44 186 GLY A N 1
ATOM 1288 C CA . GLY A 1 186 ? -16.260 10.546 -1.395 1.00 67.44 186 GLY A CA 1
ATOM 1289 C C . GLY A 1 186 ? -17.608 9.907 -1.070 1.00 67.44 186 GLY A C 1
ATOM 1290 O O . GLY A 1 186 ? -18.176 10.101 0.000 1.00 67.44 186 GLY A O 1
ATOM 1291 N N . SER A 1 187 ? -18.104 9.127 -2.031 1.00 67.81 187 SER A N 1
ATOM 1292 C CA . SER A 1 187 ? -19.474 8.599 -2.111 1.00 67.81 187 SER A CA 1
ATOM 1293 C C . SER A 1 187 ? -19.850 7.560 -1.049 1.00 67.81 187 SER A C 1
ATOM 1295 O O . SER A 1 187 ? -21.018 7.180 -0.969 1.00 67.81 187 SER A O 1
ATOM 1297 N N . GLY A 1 188 ? -18.901 7.128 -0.220 1.00 79.38 188 GLY A N 1
ATOM 1298 C CA . GLY A 1 188 ? -19.163 6.349 0.984 1.00 79.38 188 GLY A CA 1
ATOM 1299 C C . GLY A 1 188 ? -18.077 5.328 1.290 1.00 79.38 188 GLY A C 1
ATOM 1300 O O . GLY A 1 188 ? -17.209 5.027 0.464 1.00 79.38 188 GLY A O 1
ATOM 1301 N N . THR A 1 189 ? -18.150 4.783 2.500 1.00 83.44 189 THR A N 1
ATOM 1302 C CA . THR A 1 189 ? -17.320 3.663 2.935 1.00 83.44 189 THR A CA 1
ATOM 1303 C C . THR A 1 189 ? -18.188 2.558 3.502 1.00 83.44 189 THR A C 1
ATOM 1305 O O . THR A 1 189 ? -19.065 2.822 4.321 1.00 83.44 189 THR A O 1
ATOM 1308 N N . ASP A 1 190 ? -17.927 1.327 3.083 1.00 86.75 190 ASP A N 1
ATOM 1309 C CA . ASP A 1 190 ? -18.566 0.118 3.596 1.00 86.75 190 ASP A CA 1
ATOM 1310 C C . ASP A 1 190 ? -17.484 -0.884 4.000 1.00 86.75 190 ASP A C 1
ATOM 1312 O O . ASP A 1 190 ? -17.159 -1.836 3.288 1.00 86.75 190 ASP A O 1
ATOM 1316 N N . LEU A 1 191 ? -16.826 -0.573 5.117 1.00 88.25 191 LEU A N 1
ATOM 1317 C CA . LEU A 1 191 ? -15.790 -1.420 5.690 1.00 88.25 191 LEU A CA 1
ATOM 1318 C C . LEU A 1 191 ? -16.382 -2.338 6.756 1.00 88.25 191 LEU A C 1
ATOM 1320 O O . LEU A 1 191 ? -17.267 -1.958 7.519 1.00 88.25 191 LEU A O 1
ATOM 1324 N N . SER A 1 192 ? -15.842 -3.540 6.858 1.00 87.00 192 SER A N 1
ATOM 1325 C CA . SER A 1 192 ? -16.134 -4.504 7.915 1.00 87.00 192 SER A CA 1
ATOM 1326 C C . SER A 1 192 ? -14.837 -5.088 8.479 1.00 87.00 192 SER A C 1
ATOM 1328 O O . SER A 1 192 ? -13.768 -4.900 7.897 1.00 87.00 192 SER A O 1
ATOM 1330 N N . GLY A 1 193 ? -14.927 -5.744 9.638 1.00 86.69 193 GLY A N 1
ATOM 1331 C CA . GLY A 1 193 ? -13.815 -6.463 10.261 1.00 86.69 193 GLY A CA 1
ATOM 1332 C C . GLY A 1 193 ? -13.489 -5.993 11.677 1.00 86.69 193 GLY A C 1
ATOM 1333 O O . GLY A 1 193 ? -14.388 -5.683 12.469 1.00 86.69 193 GLY A O 1
ATOM 1334 N N . SER A 1 194 ? -12.202 -5.974 12.020 1.00 85.00 194 SER A N 1
ATOM 1335 C CA . SER A 1 194 ? -11.709 -5.660 13.368 1.00 85.00 194 SER A CA 1
ATOM 1336 C C . SER A 1 194 ? -10.602 -4.613 13.363 1.00 85.00 194 SER A C 1
ATOM 1338 O O . SER A 1 194 ? -9.778 -4.550 12.453 1.00 85.00 194 SER A O 1
ATOM 1340 N N . VAL A 1 195 ? -10.578 -3.804 14.421 1.00 84.00 195 VAL A N 1
ATOM 1341 C CA . VAL A 1 195 ? -9.550 -2.792 14.673 1.00 84.00 195 VAL A CA 1
ATOM 1342 C C . VAL A 1 195 ? -8.963 -3.052 16.060 1.00 84.00 195 VAL A C 1
ATOM 1344 O O . VAL A 1 195 ? -9.663 -2.982 17.074 1.00 84.00 195 VAL A O 1
ATOM 1347 N N . GLY A 1 196 ? -7.679 -3.397 16.108 1.00 84.38 196 GLY A N 1
ATOM 1348 C CA . GLY A 1 196 ? -7.018 -3.939 17.289 1.00 84.38 196 GLY A CA 1
ATOM 1349 C C . GLY A 1 196 ? -7.612 -5.296 17.674 1.00 84.38 196 GLY A C 1
ATOM 1350 O O . GLY A 1 196 ? -7.784 -6.181 16.839 1.00 84.38 196 GLY A O 1
ATOM 1351 N N . THR A 1 197 ? -7.960 -5.462 18.949 1.00 78.75 197 THR A N 1
ATOM 1352 C CA . THR A 1 197 ? -8.658 -6.658 19.460 1.00 78.75 197 THR A CA 1
ATOM 1353 C C . THR A 1 197 ? -10.183 -6.532 19.410 1.00 78.75 197 THR A C 1
ATOM 1355 O O . THR A 1 197 ? -10.896 -7.425 19.868 1.00 78.75 197 THR A O 1
ATOM 1358 N N . ILE A 1 198 ? -10.700 -5.419 18.882 1.00 73.62 198 ILE A N 1
ATOM 1359 C CA . ILE A 1 198 ? -12.122 -5.092 18.898 1.00 73.62 198 ILE A CA 1
ATOM 1360 C C . ILE A 1 198 ? -12.711 -5.419 17.525 1.00 73.62 198 ILE A C 1
ATOM 1362 O O . ILE A 1 198 ? -12.346 -4.816 16.519 1.00 73.62 198 ILE A O 1
ATOM 1366 N N . GLY A 1 199 ? -13.629 -6.382 17.484 1.00 73.12 199 GLY A N 1
ATOM 1367 C CA . GLY A 1 199 ? -14.426 -6.703 16.298 1.00 73.12 199 GLY A CA 1
ATOM 1368 C C . GLY A 1 199 ? -15.824 -6.083 16.334 1.00 73.12 199 GLY A C 1
ATOM 1369 O O . GLY A 1 199 ? -16.243 -5.494 17.336 1.00 73.12 199 GLY A O 1
ATOM 1370 N N . ASN A 1 200 ? -16.578 -6.295 15.252 1.00 74.56 200 ASN A N 1
ATOM 1371 C CA . ASN A 1 200 ? -17.981 -5.894 15.117 1.00 74.56 200 ASN A CA 1
ATOM 1372 C C . ASN A 1 200 ? -18.187 -4.372 15.271 1.00 74.56 200 ASN A C 1
ATOM 1374 O O . ASN A 1 200 ? -17.273 -3.563 15.123 1.00 74.56 200 ASN A O 1
ATOM 1378 N N . GLN A 1 201 ? -19.416 -3.968 15.586 1.00 68.88 201 GLN A N 1
ATOM 1379 C CA . GLN A 1 201 ? -19.853 -2.572 15.712 1.00 68.88 201 GLN A CA 1
ATOM 1380 C C . GLN A 1 201 ? -18.974 -1.727 16.655 1.00 68.88 201 GLN A C 1
ATOM 1382 O O . GLN A 1 201 ? -18.829 -0.524 16.444 1.00 68.88 201 GLN A O 1
ATOM 1387 N N . ASN A 1 202 ? -18.325 -2.352 17.643 1.00 66.44 202 ASN A N 1
ATOM 1388 C CA . ASN A 1 202 ? -17.447 -1.682 18.605 1.00 66.44 202 ASN A CA 1
ATOM 1389 C C . ASN A 1 202 ? -16.146 -1.155 17.970 1.00 66.44 202 ASN A C 1
ATOM 1391 O O . ASN A 1 202 ? -15.622 -0.137 18.423 1.00 66.44 202 ASN A O 1
ATOM 1395 N N . ALA A 1 203 ? -15.652 -1.787 16.898 1.00 67.38 203 ALA A N 1
ATOM 1396 C CA . ALA A 1 203 ? -14.440 -1.359 16.184 1.00 67.38 203 ALA A CA 1
ATOM 1397 C C . ALA A 1 203 ? -14.595 0.024 15.515 1.00 67.38 203 ALA A C 1
ATOM 1399 O O . ALA A 1 203 ? -13.624 0.707 15.195 1.00 67.38 203 ALA A O 1
ATOM 1400 N N . THR A 1 204 ? -15.835 0.476 15.333 1.00 59.31 204 THR A N 1
ATOM 1401 C CA . THR A 1 204 ? -16.158 1.788 14.758 1.00 59.31 204 THR A CA 1
ATOM 1402 C C . THR A 1 204 ? -15.705 2.942 15.652 1.00 59.31 204 THR A C 1
ATOM 1404 O O . THR A 1 204 ? -15.367 4.012 15.154 1.00 59.31 204 THR A O 1
ATOM 1407 N N . THR A 1 205 ? -15.664 2.728 16.973 1.00 58.62 205 THR A N 1
ATOM 1408 C CA . THR A 1 205 ? -15.270 3.757 17.954 1.00 58.62 205 THR A CA 1
ATOM 1409 C C . THR A 1 205 ? -13.766 4.026 17.978 1.00 58.62 205 THR A C 1
ATOM 1411 O O . THR A 1 205 ? -13.342 5.105 18.384 1.00 58.62 205 THR A O 1
ATOM 1414 N N . THR A 1 206 ? -12.955 3.069 17.518 1.00 62.22 206 THR A N 1
ATOM 1415 C CA . THR A 1 206 ? -11.495 3.195 17.398 1.00 62.22 206 THR A CA 1
ATOM 1416 C C . THR A 1 206 ? -11.049 3.630 16.004 1.00 62.22 206 THR A C 1
ATOM 1418 O O . THR A 1 206 ? -9.868 3.908 15.798 1.00 62.22 206 THR A O 1
ATOM 1421 N N . THR A 1 207 ? -11.986 3.714 15.056 1.00 67.19 207 THR A N 1
ATOM 1422 C CA . THR A 1 207 ? -11.735 4.216 13.707 1.00 67.19 207 THR A CA 1
ATOM 1423 C C . THR A 1 207 ? -11.858 5.736 13.696 1.00 67.19 207 THR A C 1
ATOM 1425 O O . THR A 1 207 ? -12.899 6.288 14.056 1.00 67.19 207 THR A O 1
ATOM 1428 N N . THR A 1 208 ? -10.812 6.426 13.245 1.00 75.62 208 THR A N 1
ATOM 1429 C CA . THR A 1 208 ? -10.825 7.892 13.145 1.00 75.62 208 THR A CA 1
ATOM 1430 C C . THR A 1 208 ? -11.182 8.320 11.726 1.00 75.62 208 THR A C 1
ATOM 1432 O O . THR A 1 208 ? -10.526 7.903 10.771 1.00 75.62 208 THR A O 1
ATOM 1435 N N . SER A 1 209 ? -12.187 9.191 11.595 1.00 72.56 209 SER A N 1
ATOM 1436 C CA . SER A 1 209 ? -12.470 9.941 10.366 1.00 72.56 209 SER A CA 1
ATOM 1437 C C . SER A 1 209 ? -11.961 11.376 10.504 1.00 72.56 209 SER A C 1
ATOM 1439 O O . SER A 1 209 ? -12.258 12.046 11.493 1.00 72.56 209 SER A O 1
ATOM 1441 N N . LEU A 1 210 ? -11.211 11.861 9.512 1.00 66.06 210 LEU A N 1
ATOM 1442 C CA . LEU A 1 210 ? -10.758 13.262 9.453 1.00 66.06 210 LEU A CA 1
ATOM 1443 C C . LEU A 1 210 ? -11.735 14.192 8.711 1.00 66.06 210 LEU A C 1
ATOM 1445 O O . LEU A 1 210 ? -11.530 15.404 8.689 1.00 66.06 210 LEU A O 1
ATOM 1449 N N . SER A 1 211 ? -12.795 13.655 8.109 1.00 62.28 211 SER A N 1
ATOM 1450 C CA . SER A 1 211 ? -13.834 14.421 7.403 1.00 62.28 211 SER A CA 1
ATOM 1451 C C . SER A 1 211 ? -15.036 14.786 8.278 1.00 62.28 211 SER A C 1
ATOM 1453 O O . SER A 1 211 ? -15.875 15.573 7.850 1.00 62.28 211 SER A O 1
ATOM 1455 N N . GLY A 1 212 ? -15.079 14.301 9.521 1.00 58.06 212 GLY A N 1
ATOM 1456 C CA . GLY A 1 212 ? -16.245 14.398 10.398 1.00 58.06 212 GLY A CA 1
ATOM 1457 C C . GLY A 1 212 ? -17.177 13.186 10.249 1.00 58.06 212 GLY A C 1
ATOM 1458 O O . GLY A 1 212 ? -16.938 12.317 9.405 1.00 58.06 212 GLY A O 1
ATOM 1459 N N . PRO A 1 213 ? -18.208 13.071 11.103 1.00 59.03 213 PRO A N 1
ATOM 1460 C CA . PRO A 1 213 ? -19.175 11.984 11.026 1.00 59.03 213 PRO A CA 1
ATOM 1461 C C . PRO A 1 213 ? -20.101 12.201 9.824 1.00 59.03 213 PRO A C 1
ATOM 1463 O O . PRO A 1 213 ? -21.044 12.987 9.879 1.00 59.03 213 PRO A O 1
ATOM 1466 N N . GLU A 1 214 ? -19.842 11.491 8.732 1.00 68.25 214 GLU A N 1
ATOM 1467 C CA . GLU A 1 214 ? -20.724 11.457 7.566 1.00 68.25 214 GLU A CA 1
ATOM 1468 C C . GLU A 1 214 ? -21.517 10.142 7.553 1.00 68.25 214 GLU A C 1
ATOM 1470 O O . GLU A 1 214 ? -20.974 9.062 7.780 1.00 68.25 214 GLU A O 1
ATOM 1475 N N . SER A 1 215 ? -22.824 10.208 7.281 1.00 68.94 215 SER A N 1
ATOM 1476 C CA . SER A 1 215 ? -23.735 9.043 7.299 1.00 68.94 215 SER A CA 1
ATOM 1477 C C . SER A 1 215 ? -23.401 7.959 6.263 1.00 68.94 215 SER A C 1
ATOM 1479 O O . SER A 1 215 ? -23.888 6.826 6.361 1.00 68.94 215 SER A O 1
ATOM 1481 N N . LEU A 1 216 ? -22.575 8.318 5.278 1.00 77.88 216 LEU A N 1
ATOM 1482 C CA . LEU A 1 216 ? -22.074 7.452 4.217 1.00 77.88 216 LEU A CA 1
ATOM 1483 C C . LEU A 1 216 ? -20.768 6.741 4.596 1.00 77.88 216 LEU A C 1
ATOM 1485 O O . LEU A 1 216 ? -20.398 5.789 3.918 1.00 77.88 216 LEU A O 1
ATOM 1489 N N . TYR A 1 217 ? -20.083 7.163 5.664 1.00 79.94 217 TYR A N 1
ATOM 1490 C CA . TYR A 1 217 ? -18.822 6.567 6.104 1.00 79.94 217 TYR A CA 1
ATOM 1491 C C . TYR A 1 217 ? -19.085 5.531 7.181 1.00 79.94 217 TYR A C 1
ATOM 1493 O O . TYR A 1 217 ? -19.198 5.875 8.358 1.00 79.94 217 TYR A O 1
ATOM 1501 N N . ARG A 1 218 ? -19.214 4.264 6.783 1.00 81.75 218 ARG A N 1
ATOM 1502 C CA . ARG A 1 218 ? -19.531 3.166 7.691 1.00 81.75 218 ARG A CA 1
ATOM 1503 C C . ARG A 1 218 ? -18.364 2.203 7.881 1.00 81.75 218 ARG A C 1
ATOM 1505 O O . ARG A 1 218 ? -17.643 1.874 6.938 1.00 81.75 218 ARG A O 1
ATOM 1512 N N . ALA A 1 219 ? -18.225 1.746 9.120 1.00 81.75 219 ALA A N 1
ATOM 1513 C CA . ALA A 1 219 ? -17.464 0.569 9.505 1.00 81.75 219 ALA A CA 1
ATOM 1514 C C . ALA A 1 219 ? -18.389 -0.353 10.316 1.00 81.75 219 ALA A C 1
ATOM 1516 O O . ALA A 1 219 ? -19.112 0.115 11.192 1.00 81.75 219 ALA A O 1
ATOM 1517 N N . ASN A 1 220 ? -18.422 -1.650 10.007 1.00 83.50 220 ASN A N 1
ATOM 1518 C CA . ASN A 1 220 ? -19.282 -2.641 10.664 1.00 83.50 220 ASN A CA 1
ATOM 1519 C C . ASN A 1 220 ? -20.756 -2.193 10.774 1.00 83.50 220 ASN A C 1
ATOM 1521 O O . ASN A 1 220 ? -21.380 -2.328 11.825 1.00 83.50 220 ASN A O 1
ATOM 1525 N N . ALA A 1 221 ? -21.294 -1.644 9.676 1.00 83.31 221 ALA A N 1
ATOM 1526 C CA . ALA A 1 221 ? -22.639 -1.067 9.543 1.00 83.31 221 ALA A CA 1
ATOM 1527 C C . ALA A 1 221 ? -22.932 0.215 10.360 1.00 83.31 221 ALA A C 1
ATOM 1529 O O . ALA A 1 221 ? -24.040 0.752 10.271 1.00 83.31 221 ALA A O 1
ATOM 1530 N N . CYS A 1 222 ? -21.949 0.750 11.085 1.00 81.56 222 CYS A N 1
ATOM 1531 C CA . CYS A 1 222 ? -22.056 1.935 11.937 1.00 81.56 222 CYS A CA 1
ATOM 1532 C C . CYS A 1 222 ? -21.312 3.127 11.327 1.00 81.56 222 CYS A C 1
ATOM 1534 O O . CYS A 1 222 ? -20.240 2.942 10.759 1.00 81.56 222 CYS A O 1
ATOM 1536 N N . SER A 1 223 ? -21.816 4.355 11.484 1.00 82.94 223 SER A N 1
ATOM 1537 C CA . SER A 1 223 ? -21.070 5.544 11.048 1.00 82.94 223 SER A CA 1
ATOM 1538 C C . SER A 1 223 ? -19.765 5.700 11.838 1.00 82.94 223 SER A C 1
ATOM 1540 O O . SER A 1 223 ? -19.777 5.648 13.070 1.00 82.94 223 SER A O 1
ATOM 1542 N N . ILE A 1 224 ? -18.648 5.921 11.144 1.00 78.38 224 ILE A N 1
ATOM 1543 C CA . ILE A 1 224 ? -17.331 6.136 11.757 1.00 78.38 224 ILE A CA 1
ATOM 1544 C C . ILE A 1 224 ? -17.389 7.365 12.677 1.00 78.38 224 ILE A C 1
ATOM 1546 O O . ILE A 1 224 ? -17.859 8.431 12.280 1.00 78.38 224 ILE A O 1
ATOM 1550 N N . GLY A 1 225 ? -16.923 7.210 13.920 1.00 71.88 225 GLY A N 1
ATOM 1551 C CA . GLY A 1 225 ? -16.970 8.263 14.941 1.00 71.88 225 GLY A CA 1
ATOM 1552 C C . GLY A 1 225 ? -18.314 8.417 15.667 1.00 71.88 225 GLY A C 1
ATOM 1553 O O . GLY A 1 225 ? -18.443 9.306 16.510 1.00 71.88 225 GLY A O 1
ATOM 1554 N N . ALA A 1 226 ? -19.316 7.572 15.393 1.00 70.56 226 ALA A N 1
ATOM 1555 C CA . ALA A 1 226 ? -20.544 7.550 16.184 1.00 70.56 226 ALA A CA 1
ATOM 1556 C C . ALA A 1 226 ? -20.275 7.019 17.604 1.00 70.56 226 ALA A C 1
ATOM 1558 O O . ALA A 1 226 ? -19.708 5.944 17.784 1.00 70.56 226 ALA A O 1
ATOM 1559 N N . VAL A 1 227 ? -20.730 7.759 18.620 1.00 67.31 227 VAL A N 1
ATOM 1560 C CA . VAL A 1 227 ? -20.589 7.373 20.040 1.00 67.31 227 VAL A CA 1
ATOM 1561 C C . VAL A 1 227 ? -21.483 6.175 20.389 1.00 67.31 227 VAL A C 1
ATOM 1563 O O . VAL A 1 227 ? -21.170 5.392 21.280 1.00 67.31 227 VAL A O 1
ATOM 1566 N N . THR A 1 228 ? -22.599 6.014 19.677 1.00 71.44 228 THR A N 1
ATOM 1567 C CA . THR A 1 228 ? -23.527 4.888 19.821 1.00 71.44 228 THR A CA 1
ATOM 1568 C C . THR A 1 228 ? -23.865 4.319 18.452 1.00 71.44 228 THR A C 1
ATOM 1570 O O . THR A 1 228 ? -24.298 5.043 17.558 1.00 71.44 228 THR A O 1
ATOM 1573 N N . CYS A 1 229 ? -23.691 3.007 18.298 1.00 70.88 229 CYS A N 1
ATOM 1574 C CA . CYS A 1 229 ? -24.204 2.272 17.152 1.00 70.88 229 CYS A CA 1
ATOM 1575 C C . CYS A 1 229 ? -25.424 1.462 17.585 1.00 70.88 229 CYS A C 1
ATOM 1577 O O . CYS A 1 229 ? -25.305 0.381 18.153 1.00 70.88 229 CYS A O 1
ATOM 1579 N N . LEU A 1 230 ? -26.610 2.022 17.362 1.00 68.38 230 LEU A N 1
ATOM 1580 C CA . LEU A 1 230 ? -27.865 1.293 17.485 1.00 68.38 230 LEU A CA 1
ATOM 1581 C C . LEU A 1 230 ? -28.309 0.924 16.073 1.00 68.38 230 LEU A C 1
ATOM 1583 O O . LEU A 1 230 ? -28.740 1.788 15.310 1.00 68.38 230 LEU A O 1
ATOM 1587 N N . LEU A 1 231 ? -28.211 -0.359 15.720 1.00 56.72 231 LEU A N 1
ATOM 1588 C CA . LEU A 1 231 ? -28.894 -0.896 14.545 1.00 56.72 231 LEU A CA 1
ATOM 1589 C C . LEU A 1 231 ? -30.402 -0.897 14.823 1.00 56.72 231 LEU A C 1
ATOM 1591 O O . LEU A 1 231 ? -30.978 -1.897 15.247 1.00 56.72 231 LEU A O 1
ATOM 1595 N N . GLY A 1 232 ? -31.048 0.250 14.627 1.00 49.56 232 GLY A N 1
ATOM 1596 C CA . GLY A 1 232 ? -32.497 0.297 14.502 1.00 49.56 232 GLY A CA 1
ATOM 1597 C C . GLY A 1 232 ? -32.914 -0.331 13.165 1.00 49.56 232 GLY A C 1
ATOM 1598 O O . GLY A 1 232 ? -32.229 -0.114 12.161 1.00 49.56 232 GLY A O 1
ATOM 1599 N N . PRO A 1 233 ? -34.019 -1.093 13.097 1.00 44.09 233 PRO A N 1
ATOM 1600 C CA . PRO A 1 233 ? -34.583 -1.494 11.813 1.00 44.09 233 PRO A CA 1
ATOM 1601 C C . PRO A 1 233 ? -34.900 -0.233 10.997 1.00 44.09 233 PRO A C 1
ATOM 1603 O O . PRO A 1 233 ? -35.525 0.699 11.500 1.00 44.09 233 PRO A O 1
ATOM 1606 N N . VAL A 1 234 ? -34.500 -0.205 9.724 1.00 47.78 234 VAL A N 1
ATOM 1607 C CA . VAL A 1 234 ? -34.626 0.949 8.801 1.00 47.78 234 VAL A CA 1
ATOM 1608 C C . VAL A 1 234 ? -36.097 1.300 8.462 1.00 47.78 234 VAL A C 1
ATOM 1610 O O . VAL A 1 234 ? -36.375 2.064 7.545 1.00 47.78 234 VAL A O 1
ATOM 1613 N N . SER A 1 235 ? -37.079 0.763 9.190 1.00 40.06 235 SER A N 1
ATOM 1614 C CA . SER A 1 235 ? -38.508 0.833 8.858 1.00 40.06 235 SER A CA 1
ATOM 1615 C C . SER A 1 235 ? -39.313 1.879 9.633 1.00 40.06 235 SER A C 1
ATOM 1617 O O . SER A 1 235 ? -40.538 1.842 9.571 1.00 40.06 235 SER A O 1
ATOM 1619 N N . GLN A 1 236 ? -38.690 2.834 10.326 1.00 39.00 236 GLN A N 1
ATOM 1620 C CA . GLN A 1 236 ? -39.430 3.957 10.920 1.00 39.00 236 GLN A CA 1
ATOM 1621 C C . GLN A 1 236 ? -38.785 5.305 10.600 1.00 39.00 236 GLN A C 1
ATOM 1623 O O . GLN A 1 236 ? -38.356 6.048 11.478 1.00 39.00 236 GLN A O 1
ATOM 1628 N N . LEU A 1 237 ? -38.788 5.662 9.313 1.00 37.81 237 LEU A N 1
ATOM 1629 C CA . LEU A 1 237 ? -38.983 7.066 8.962 1.00 37.81 237 LEU A CA 1
ATOM 1630 C C . LEU A 1 237 ? -40.381 7.442 9.463 1.00 37.81 237 LEU A C 1
ATOM 1632 O O . LEU A 1 237 ? -41.382 7.134 8.818 1.00 37.81 237 LEU A O 1
ATOM 1636 N N . ILE A 1 238 ? -40.458 8.053 10.643 1.00 47.50 238 ILE A N 1
ATOM 1637 C CA . ILE A 1 238 ? -41.671 8.754 11.059 1.00 47.50 238 ILE A CA 1
ATOM 1638 C C . ILE A 1 238 ? -41.907 9.821 9.978 1.00 47.50 238 ILE A C 1
ATOM 1640 O O . ILE A 1 238 ? -41.001 10.627 9.740 1.00 47.50 238 ILE A O 1
ATOM 1644 N N . PRO A 1 239 ? -43.057 9.832 9.280 1.00 41.38 239 PRO A N 1
ATOM 1645 C CA . PRO A 1 239 ? -43.358 10.907 8.353 1.00 41.38 239 PRO A CA 1
ATOM 1646 C C . PRO A 1 239 ? -43.290 12.219 9.130 1.00 41.38 239 PRO A C 1
ATOM 1648 O O . PRO A 1 239 ? -43.936 12.352 10.172 1.00 41.38 239 PRO A O 1
ATOM 1651 N N . LEU A 1 240 ? -42.505 13.181 8.643 1.00 42.66 240 LEU A N 1
ATOM 1652 C CA . LEU A 1 240 ? -42.582 14.558 9.116 1.00 42.66 240 LEU A CA 1
ATOM 1653 C C . LEU A 1 240 ? -44.033 15.002 8.949 1.00 42.66 240 LEU A C 1
ATOM 1655 O O . LEU A 1 240 ? -44.482 15.229 7.827 1.00 42.66 240 LEU A O 1
ATOM 1659 N N . VAL A 1 241 ? -44.774 15.079 10.055 1.00 55.59 241 VAL A N 1
ATOM 1660 C CA . VAL A 1 241 ? -46.092 15.705 10.067 1.00 55.59 241 VAL A CA 1
ATOM 1661 C C . VAL A 1 241 ? -45.857 17.174 9.716 1.00 55.59 241 VAL A C 1
ATOM 1663 O O . VAL A 1 241 ? -45.172 17.868 10.477 1.00 55.59 241 VAL A O 1
ATOM 1666 N N . PRO A 1 242 ? -46.366 17.673 8.577 1.00 41.81 242 PRO A N 1
ATOM 1667 C CA . PRO A 1 242 ? -46.250 19.083 8.250 1.00 41.81 242 PRO A CA 1
ATOM 1668 C C . PRO A 1 242 ? -46.989 19.881 9.331 1.00 41.81 242 PRO A C 1
ATOM 1670 O O . PRO A 1 242 ? -48.205 19.763 9.459 1.00 41.81 242 PRO A O 1
ATOM 1673 N N . GLY A 1 243 ? -46.253 20.644 10.145 1.00 53.38 243 GLY A N 1
ATOM 1674 C CA . GLY A 1 243 ? -46.832 21.511 11.181 1.00 53.38 243 GLY A CA 1
ATOM 1675 C C . GLY A 1 243 ? -46.347 21.294 12.617 1.00 53.38 243 GLY A C 1
ATOM 1676 O O . GLY A 1 243 ? -46.800 22.017 13.500 1.00 53.38 243 GLY A O 1
ATOM 1677 N N . ALA A 1 244 ? -45.421 20.369 12.887 1.00 45.56 244 ALA A N 1
ATOM 1678 C CA . ALA A 1 244 ? -44.793 20.300 14.208 1.00 45.56 244 ALA A CA 1
ATOM 1679 C C . ALA A 1 244 ? -43.804 21.468 14.393 1.00 45.56 244 ALA A C 1
ATOM 1681 O O . ALA A 1 244 ? -42.682 21.447 13.888 1.00 45.56 244 ALA A O 1
ATOM 1682 N N . THR A 1 245 ? -44.228 22.511 15.106 1.00 48.12 245 THR A N 1
ATOM 1683 C CA . THR A 1 245 ? -43.351 23.588 15.576 1.00 48.12 245 THR A CA 1
ATOM 1684 C C . THR A 1 245 ? -42.336 23.024 16.567 1.00 48.12 245 THR A C 1
ATOM 1686 O O . THR A 1 245 ? -42.719 22.475 17.601 1.00 48.12 245 THR A O 1
ATOM 1689 N N . LEU A 1 246 ? -41.047 23.165 16.253 1.00 45.50 246 LEU A N 1
ATOM 1690 C CA . LEU A 1 246 ? -39.952 22.843 17.167 1.00 45.50 246 LEU A CA 1
ATOM 1691 C C . LEU A 1 246 ? -40.110 23.657 18.466 1.00 45.50 246 LEU A C 1
ATOM 1693 O O . LEU A 1 246 ? -40.342 24.867 18.382 1.00 45.50 246 LEU A O 1
ATOM 1697 N N . PRO A 1 247 ? -39.979 23.048 19.658 1.00 43.66 247 PRO A N 1
ATOM 1698 C CA . PRO A 1 247 ? -39.892 23.818 20.888 1.00 43.66 247 PRO A CA 1
ATOM 1699 C C . PRO A 1 247 ? -38.634 24.688 20.822 1.00 43.66 247 PRO A C 1
ATOM 1701 O O . PRO A 1 247 ? -37.548 24.207 20.492 1.00 43.66 247 PRO A O 1
ATOM 1704 N N . ALA A 1 248 ? -38.802 25.982 21.094 1.00 46.12 248 ALA A N 1
ATOM 1705 C CA . ALA A 1 248 ? -37.703 26.931 21.153 1.00 46.12 248 ALA A CA 1
ATOM 1706 C C . ALA A 1 248 ? -36.620 26.403 22.103 1.00 46.12 248 ALA A C 1
ATOM 1708 O O . ALA A 1 248 ? -36.909 26.053 23.249 1.00 46.12 248 ALA A O 1
ATOM 1709 N N . ALA A 1 249 ? -35.383 26.340 21.610 1.00 43.38 249 ALA A N 1
ATOM 1710 C CA . ALA A 1 249 ? -34.215 26.057 22.424 1.00 43.38 249 ALA A CA 1
ATOM 1711 C C . ALA A 1 249 ? -34.114 27.136 23.511 1.00 43.38 249 ALA A C 1
ATOM 1713 O O . ALA A 1 249 ? -33.741 28.278 23.248 1.00 43.38 249 ALA A O 1
ATOM 1714 N N . SER A 1 250 ? -34.517 26.772 24.724 1.00 50.16 250 SER A N 1
ATOM 1715 C CA . SER A 1 250 ? -34.292 27.553 25.929 1.00 50.16 250 SER A CA 1
ATOM 1716 C C . SER A 1 250 ? -32.982 27.089 26.561 1.00 50.16 250 SER A C 1
ATOM 1718 O O . SER A 1 250 ? -32.748 25.885 26.664 1.00 50.16 250 SER A O 1
ATOM 1720 N N . LEU A 1 251 ? -32.205 28.070 27.032 1.00 40.34 251 LEU A N 1
ATOM 1721 C CA . LEU A 1 251 ? -30.977 27.989 27.837 1.00 40.34 251 LEU A CA 1
ATOM 1722 C C . LEU A 1 251 ? -29.648 27.990 27.060 1.00 40.34 251 LEU A C 1
ATOM 1724 O O . LEU A 1 251 ? -28.947 26.988 26.941 1.00 40.34 251 LEU A O 1
ATOM 1728 N N . LEU A 1 252 ? -29.265 29.199 26.636 1.00 45.91 252 LEU A N 1
ATOM 1729 C CA . LEU A 1 252 ? -27.883 29.670 26.761 1.00 45.91 252 LEU A CA 1
ATOM 1730 C C . LEU A 1 252 ? -27.539 29.750 28.264 1.00 45.91 252 LEU A C 1
ATOM 1732 O O . LEU A 1 252 ? -28.279 30.417 28.988 1.00 45.91 252 LEU A O 1
ATOM 1736 N N . PRO A 1 253 ? -26.470 29.105 28.759 1.00 49.62 253 PRO A N 1
ATOM 1737 C CA . PRO A 1 253 ? -25.872 29.490 30.027 1.00 49.62 253 PRO A CA 1
ATOM 1738 C C . PRO A 1 253 ? -25.075 30.793 29.866 1.00 49.62 253 PRO A C 1
ATOM 1740 O O . PRO A 1 253 ? -24.508 31.065 28.807 1.00 49.62 253 PRO A O 1
ATOM 1743 N N . ASP A 1 254 ? -25.100 31.568 30.945 1.00 47.50 254 ASP A N 1
ATOM 1744 C CA . ASP A 1 254 ? -24.583 32.918 31.157 1.00 47.50 254 ASP A CA 1
ATOM 1745 C C . ASP A 1 254 ? -23.281 33.316 30.442 1.00 47.50 254 ASP A C 1
ATOM 1747 O O . ASP A 1 254 ? -22.331 32.546 30.285 1.00 47.50 254 ASP A O 1
ATOM 1751 N N . GLU A 1 255 ? -23.252 34.605 30.099 1.00 48.25 255 GLU A N 1
ATOM 1752 C CA . GLU A 1 255 ? -22.087 35.415 29.752 1.00 48.25 255 GLU A CA 1
ATOM 1753 C C . GLU A 1 255 ? -20.831 35.052 30.560 1.00 48.25 255 GLU A C 1
ATOM 1755 O O . GLU A 1 255 ? -20.730 35.295 31.762 1.00 48.25 255 GLU A O 1
ATOM 1760 N N . ILE A 1 256 ? -19.797 34.582 29.861 1.00 46.00 256 ILE A N 1
ATOM 1761 C CA . ILE A 1 256 ? -18.422 34.710 30.339 1.00 46.00 256 ILE A CA 1
ATOM 1762 C C . ILE A 1 256 ? -17.987 36.148 30.042 1.00 46.00 256 ILE A C 1
ATOM 1764 O O . ILE A 1 256 ? -17.617 36.487 28.916 1.00 46.00 256 ILE A O 1
ATOM 1768 N N . GLU A 1 257 ? -18.044 37.004 31.060 1.00 49.84 257 GLU A N 1
ATOM 1769 C CA . GLU A 1 257 ? -17.496 38.361 31.035 1.00 49.84 257 GLU A CA 1
ATOM 1770 C C . GLU A 1 257 ? -15.957 38.286 30.920 1.00 49.84 257 GLU A C 1
ATOM 1772 O O . GLU A 1 257 ? -15.227 38.157 31.905 1.00 49.84 257 GLU A O 1
ATOM 1777 N N . ILE A 1 258 ? -15.428 38.342 29.694 1.00 53.19 258 ILE A N 1
ATOM 1778 C CA . ILE A 1 258 ? -13.983 38.458 29.455 1.00 53.19 258 ILE A CA 1
ATOM 1779 C C . ILE A 1 258 ? -13.562 39.896 29.786 1.00 53.19 258 ILE A C 1
ATOM 1781 O O . ILE A 1 258 ? -13.594 40.794 28.942 1.00 53.19 258 ILE A O 1
ATOM 1785 N N . ARG A 1 259 ? -13.131 40.129 31.031 1.00 51.03 259 ARG A N 1
ATOM 1786 C CA . ARG A 1 259 ? -12.408 41.351 31.413 1.00 51.03 259 ARG A CA 1
ATOM 1787 C C . ARG A 1 259 ? -11.043 41.379 30.729 1.00 51.03 259 ARG A C 1
ATOM 1789 O O . ARG A 1 259 ? -10.076 40.797 31.215 1.00 51.03 259 ARG A O 1
ATOM 1796 N N . LEU A 1 260 ? -10.955 42.098 29.615 1.00 59.75 260 LEU A N 1
ATOM 1797 C CA . LEU A 1 260 ? -9.677 42.474 29.016 1.00 59.75 260 LEU A CA 1
ATOM 1798 C C . LEU A 1 260 ? -8.937 43.448 29.958 1.00 59.75 260 LEU A C 1
ATOM 1800 O O . LEU A 1 260 ? -9.523 44.456 30.370 1.00 59.75 260 LEU A O 1
ATOM 1804 N N . PRO A 1 261 ? -7.666 43.192 30.316 1.00 59.75 261 PRO A N 1
ATOM 1805 C CA . PRO A 1 261 ? -6.876 44.135 31.097 1.00 59.75 261 PRO A CA 1
ATOM 1806 C C . PRO A 1 261 ? -6.678 45.439 30.310 1.00 59.75 261 PRO A C 1
ATOM 1808 O O . PRO A 1 261 ? -6.311 45.433 29.134 1.00 59.75 261 PRO A O 1
ATOM 1811 N N . ARG A 1 262 ? -6.947 46.576 30.967 1.00 67.19 262 ARG A N 1
ATOM 1812 C CA . ARG A 1 262 ? -6.720 47.911 30.401 1.00 67.19 262 ARG A CA 1
ATOM 1813 C C . ARG A 1 262 ? -5.223 48.099 30.114 1.00 67.19 262 ARG A C 1
ATOM 1815 O O . ARG A 1 262 ? -4.418 47.817 30.999 1.00 67.19 262 ARG A O 1
ATOM 1822 N N . PRO A 1 263 ? -4.839 48.628 28.943 1.00 61.41 263 PRO A N 1
ATOM 1823 C CA . PRO A 1 263 ? -3.463 49.037 28.708 1.00 61.41 263 PRO A CA 1
ATOM 1824 C C . PRO A 1 263 ? -3.127 50.249 29.586 1.00 61.41 263 PRO A C 1
ATOM 1826 O O . PRO A 1 263 ? -3.772 51.298 29.495 1.00 61.41 263 PRO A O 1
ATOM 1829 N N . ASP A 1 264 ? -2.111 50.095 30.435 1.00 62.34 264 ASP A N 1
ATOM 1830 C CA . ASP A 1 264 ? -1.530 51.173 31.229 1.00 62.34 264 ASP A CA 1
ATOM 1831 C C . ASP A 1 264 ? -0.938 52.243 30.299 1.00 62.34 264 ASP A C 1
ATOM 1833 O O . ASP A 1 264 ? 0.138 52.092 29.718 1.00 62.34 264 ASP A O 1
ATOM 1837 N N . ARG A 1 265 ? -1.642 53.372 30.164 1.00 58.41 265 ARG A N 1
ATOM 1838 C CA . ARG A 1 265 ? -1.072 54.615 29.635 1.00 58.41 265 ARG A CA 1
ATOM 1839 C C . ARG A 1 265 ? -0.174 55.234 30.705 1.00 58.41 265 ARG A C 1
ATOM 1841 O O . ARG A 1 265 ? -0.595 56.144 31.417 1.00 58.41 265 ARG A O 1
ATOM 1848 N N . ARG A 1 266 ? 1.085 54.801 30.784 1.00 60.81 266 ARG A N 1
ATOM 1849 C CA . ARG A 1 266 ? 2.139 55.636 31.374 1.00 60.81 266 ARG A CA 1
ATOM 1850 C C . ARG A 1 266 ? 2.800 56.469 30.287 1.00 60.81 266 ARG A C 1
ATOM 1852 O O . ARG A 1 266 ? 3.595 55.988 29.491 1.00 60.81 266 ARG A O 1
ATOM 1859 N N . ALA A 1 267 ? 2.427 57.742 30.284 1.00 55.00 267 ALA A N 1
ATOM 1860 C CA . ALA A 1 267 ? 3.174 58.808 29.650 1.00 55.00 267 ALA A CA 1
ATOM 1861 C C . ALA A 1 267 ? 4.398 59.172 30.511 1.00 55.00 267 ALA A C 1
ATOM 1863 O O . ALA A 1 267 ? 4.257 59.447 31.701 1.00 55.00 267 ALA A O 1
ATOM 1864 N N . SER A 1 268 ? 5.568 59.261 29.888 1.00 59.94 268 SER A N 1
ATOM 1865 C CA . SER A 1 268 ? 6.653 60.173 30.273 1.00 59.94 268 SER A CA 1
ATOM 1866 C C . SER A 1 268 ? 7.127 60.813 28.960 1.00 59.94 268 SER A C 1
ATOM 1868 O O . SER A 1 268 ? 7.582 60.095 28.076 1.00 59.94 268 SER A O 1
ATOM 1870 N N . ARG A 1 269 ? 6.839 62.090 28.651 1.00 57.44 269 ARG A N 1
ATOM 1871 C CA . ARG A 1 269 ? 7.621 63.276 29.081 1.00 57.44 269 ARG A CA 1
ATOM 1872 C C . ARG A 1 269 ? 9.088 62.875 29.304 1.00 57.44 269 ARG A C 1
ATOM 1874 O O . ARG A 1 269 ? 9.364 62.186 30.271 1.00 57.44 269 ARG A O 1
ATOM 1881 N N . GLY A 1 270 ? 10.023 63.117 28.390 1.00 53.06 270 GLY A N 1
ATOM 1882 C CA . GLY A 1 270 ? 10.347 64.403 27.778 1.00 53.06 270 GLY A CA 1
ATOM 1883 C C . GLY A 1 270 ? 11.367 65.110 28.670 1.00 53.06 270 GLY A C 1
ATOM 1884 O O . GLY A 1 270 ? 10.984 65.577 29.738 1.00 53.06 270 GLY A O 1
ATOM 1885 N N . SER A 1 271 ? 12.631 65.160 28.247 1.00 57.81 271 SER A N 1
ATOM 1886 C CA . SER A 1 271 ? 13.567 66.216 28.639 1.00 57.81 271 SER A CA 1
ATOM 1887 C C . SER A 1 271 ? 14.701 66.296 27.624 1.00 57.81 271 SER A C 1
ATOM 1889 O O . SER A 1 271 ? 15.402 65.313 27.390 1.00 57.81 271 SER A O 1
ATOM 1891 N N . ASP A 1 272 ? 14.830 67.485 27.049 1.00 60.78 272 ASP A N 1
ATOM 1892 C CA . ASP A 1 272 ? 16.016 68.002 26.381 1.00 60.78 272 ASP A CA 1
ATOM 1893 C C . ASP A 1 272 ? 17.245 67.926 27.306 1.00 60.78 272 ASP A C 1
ATOM 1895 O O . ASP A 1 272 ? 17.106 68.134 28.519 1.00 60.78 272 ASP A O 1
ATOM 1899 N N . ILE A 1 273 ? 18.407 67.585 26.733 1.00 57.06 273 ILE A N 1
ATOM 1900 C CA . ILE A 1 273 ? 19.646 68.384 26.563 1.00 57.06 273 ILE A CA 1
ATOM 1901 C C . ILE A 1 273 ? 20.476 67.684 25.477 1.00 57.06 273 ILE A C 1
ATOM 1903 O O . ILE A 1 273 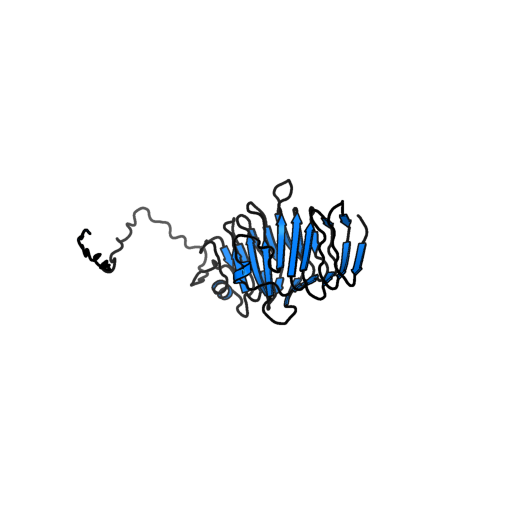? 20.591 66.439 25.541 1.00 57.06 273 ILE A O 1
#

Foldseek 3Di:
DAEEDEDEEAAEADDDDDAAAHAEYEYEYAEYYAPHAAYAYAEYAHYEYVEYEYEAHHAAEYEDQHEYYYQFYDHEYEQEYEYNYEYEYAFDDPVVCQDPDPPSGGHEYEYEYDPVRHTEYYYDDEYEYEYPPQAQGEYEYAYDQAEYEYEDEAYEALSYEYEYHDAAYEYEYEYAHCAAEYEYPHPAYHYAYAHHVDHAPVRLCRYHYPVPFDPRYDYNNATRNDPDDDPDPPPDPPPPPPPPDDDPDDDDPDDPPPPDDDDDPDDDDDDDD